Protein AF-A0A920N298-F1 (afdb_monomer)

Structure (mmCIF, N/CA/C/O backbone):
data_AF-A0A920N298-F1
#
_entry.id   AF-A0A920N298-F1
#
loop_
_atom_site.group_PDB
_atom_site.id
_atom_site.type_symbol
_atom_site.label_atom_id
_atom_site.label_alt_id
_atom_site.label_comp_id
_atom_site.label_asym_id
_atom_site.label_entity_id
_atom_site.label_seq_id
_atom_site.pdbx_PDB_ins_code
_atom_site.Cartn_x
_atom_site.Cartn_y
_atom_site.Cartn_z
_atom_site.occupancy
_atom_site.B_iso_or_equiv
_atom_site.auth_seq_id
_atom_site.auth_comp_id
_atom_site.auth_asym_id
_atom_site.auth_atom_id
_atom_site.pdbx_PDB_model_num
ATOM 1 N N . MET A 1 1 ? -64.617 10.483 54.689 1.00 58.28 1 MET A N 1
ATOM 2 C CA . MET A 1 1 ? -63.907 11.756 54.392 1.00 58.28 1 MET A CA 1
ATOM 3 C C . MET A 1 1 ? -62.873 12.163 55.454 1.00 58.28 1 MET A C 1
ATOM 5 O O . MET A 1 1 ? -62.039 13.009 55.162 1.00 58.28 1 MET A O 1
ATOM 9 N N . THR A 1 2 ? -62.874 11.574 56.653 1.00 62.19 2 THR A N 1
ATOM 10 C CA . THR A 1 2 ? -62.005 11.938 57.793 1.00 62.19 2 THR A CA 1
ATOM 11 C C . THR A 1 2 ? -60.554 11.448 57.671 1.00 62.19 2 THR A C 1
ATOM 13 O O . THR A 1 2 ? -59.637 12.244 57.840 1.00 62.19 2 THR A O 1
ATOM 16 N N . VAL A 1 3 ? -60.329 10.205 57.228 1.00 64.25 3 VAL A N 1
ATOM 17 C CA . VAL A 1 3 ? -58.978 9.606 57.075 1.00 64.25 3 VAL A CA 1
ATOM 18 C C . VAL A 1 3 ? -58.080 10.375 56.090 1.00 64.25 3 VAL A C 1
ATOM 20 O O . VAL A 1 3 ? -56.872 10.498 56.282 1.00 64.25 3 VAL A O 1
ATOM 23 N N . TRP A 1 4 ? -58.667 10.939 55.032 1.00 57.41 4 TRP A N 1
ATOM 24 C CA . TRP A 1 4 ? -57.935 11.730 54.036 1.00 57.41 4 TRP A CA 1
ATOM 25 C C . TRP A 1 4 ? -57.507 13.101 54.567 1.00 57.41 4 TRP A C 1
ATOM 27 O O . TRP A 1 4 ? -56.438 13.588 54.206 1.00 57.41 4 TRP A O 1
ATOM 37 N N . ARG A 1 5 ? -58.309 13.710 55.451 1.00 62.75 5 ARG A N 1
ATOM 38 C CA . ARG A 1 5 ? -57.966 14.988 56.087 1.00 62.75 5 ARG A CA 1
ATOM 39 C C . ARG A 1 5 ? -56.838 14.816 57.100 1.00 62.75 5 ARG A C 1
ATOM 41 O O . ARG A 1 5 ? -55.898 15.598 57.063 1.00 62.75 5 ARG A O 1
ATOM 48 N N . GLU A 1 6 ? -56.873 13.769 57.920 1.00 63.06 6 GLU A N 1
ATOM 49 C CA . GLU A 1 6 ? -55.792 13.468 58.873 1.00 63.06 6 GLU A CA 1
ATOM 50 C C . GLU A 1 6 ? -54.466 13.156 58.169 1.00 63.06 6 GLU A C 1
ATOM 52 O O . GLU A 1 6 ? -53.423 13.685 58.548 1.00 63.06 6 GLU A O 1
ATOM 57 N N . ARG A 1 7 ? -54.493 12.383 57.074 1.00 63.72 7 ARG A N 1
ATOM 58 C CA . ARG A 1 7 ? -53.292 12.131 56.259 1.00 63.72 7 ARG A CA 1
ATOM 59 C C . ARG A 1 7 ? -52.727 13.403 55.624 1.00 63.72 7 ARG A C 1
ATOM 61 O O . ARG A 1 7 ? -51.510 13.569 55.584 1.00 63.72 7 ARG A O 1
ATOM 68 N N . ALA A 1 8 ? -53.586 14.308 55.157 1.00 63.28 8 ALA A N 1
ATOM 69 C CA . ALA A 1 8 ? -53.159 15.580 54.574 1.00 63.28 8 ALA A CA 1
ATOM 70 C C . ALA A 1 8 ? -52.568 16.545 55.620 1.00 63.28 8 ALA A C 1
ATOM 72 O O . ALA A 1 8 ? -51.608 17.258 55.321 1.00 63.28 8 ALA A O 1
ATOM 73 N N . VAL A 1 9 ? -53.111 16.555 56.842 1.00 67.00 9 VAL A N 1
ATOM 74 C CA . VAL A 1 9 ? -52.581 17.345 57.967 1.00 67.00 9 VAL A CA 1
ATOM 75 C C . VAL A 1 9 ? -51.225 16.793 58.413 1.00 67.00 9 VAL A C 1
ATOM 77 O O . VAL A 1 9 ? -50.256 17.549 58.4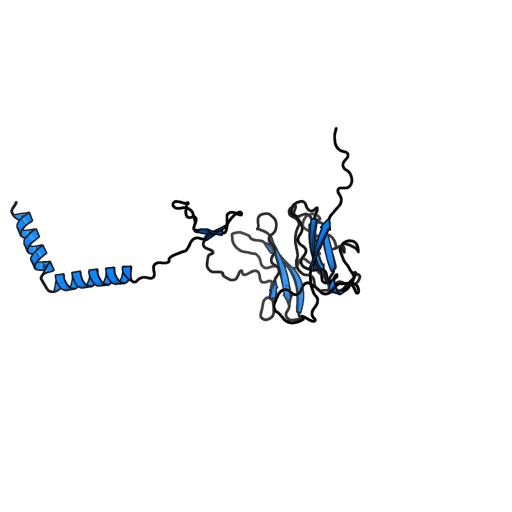41 1.00 67.00 9 VAL A O 1
ATOM 80 N N . ASN A 1 10 ? -51.109 15.475 58.604 1.00 70.06 10 ASN A N 1
ATOM 81 C CA . ASN A 1 10 ? -49.849 14.820 58.975 1.00 70.06 10 ASN A CA 1
ATOM 82 C C . ASN A 1 10 ? -48.745 15.016 57.925 1.00 70.06 10 ASN A C 1
ATOM 84 O O . ASN A 1 10 ? -47.587 15.237 58.275 1.00 70.06 10 ASN A O 1
ATOM 88 N N . ALA A 1 11 ? -49.085 14.992 56.633 1.00 67.12 11 ALA A N 1
ATOM 89 C CA . ALA A 1 11 ? -48.127 15.291 55.570 1.00 67.12 11 ALA A CA 1
ATOM 90 C C . ALA A 1 11 ? -47.650 16.753 55.628 1.00 67.12 11 ALA A C 1
ATOM 92 O O . ALA A 1 11 ? -46.452 17.017 55.542 1.00 67.12 11 ALA A O 1
ATOM 93 N N . ARG A 1 12 ? -48.567 17.713 55.819 1.00 69.56 12 ARG A N 1
ATOM 94 C CA . ARG A 1 12 ? -48.219 19.140 55.951 1.00 69.56 12 ARG A CA 1
ATOM 95 C C . ARG A 1 12 ? -47.328 19.421 57.157 1.00 69.56 12 ARG A C 1
ATOM 97 O O . ARG A 1 12 ? -46.401 20.220 57.039 1.00 69.56 12 ARG A O 1
ATOM 104 N N . GLU A 1 13 ? -47.605 18.796 58.295 1.00 73.88 13 GLU A N 1
ATOM 105 C CA . GLU A 1 13 ? -46.787 18.941 59.502 1.00 73.88 13 GLU A CA 1
ATOM 106 C C . GLU A 1 13 ? -45.409 18.307 59.328 1.00 73.88 13 GLU A C 1
ATOM 108 O O . GLU A 1 13 ? -44.406 18.900 59.721 1.00 73.88 13 GLU A O 1
ATOM 113 N N . TRP A 1 14 ? -45.331 17.166 58.641 1.00 76.31 14 TRP A N 1
ATOM 114 C CA . TRP A 1 14 ? -44.061 16.525 58.322 1.00 76.31 14 TRP A CA 1
ATOM 115 C C . TRP A 1 14 ? -43.165 17.408 57.441 1.00 76.31 14 TRP A C 1
ATOM 117 O O . TRP A 1 14 ? -41.996 17.590 57.776 1.00 76.31 14 TRP A O 1
ATOM 127 N N . PHE A 1 15 ? -43.711 18.025 56.381 1.00 72.81 15 PHE A N 1
ATOM 128 C CA . PHE A 1 15 ? -42.968 18.946 55.502 1.00 72.81 15 PHE A CA 1
ATOM 129 C C . PHE A 1 15 ? -42.511 20.235 56.200 1.00 72.81 15 PHE A C 1
ATOM 131 O O . PHE A 1 15 ? -41.501 20.813 55.808 1.00 72.81 15 PHE A O 1
ATOM 138 N N . ARG A 1 16 ? -43.235 20.689 57.230 1.00 77.06 16 ARG A N 1
ATOM 139 C CA . ARG A 1 16 ? -42.853 21.856 58.047 1.00 77.06 16 ARG A CA 1
ATOM 140 C C . ARG A 1 16 ? -41.901 21.505 59.189 1.00 77.06 16 ARG A C 1
ATOM 142 O O . ARG A 1 16 ? -41.263 22.396 59.741 1.00 77.06 16 ARG A O 1
ATOM 149 N N . GLY A 1 17 ? -41.816 20.228 59.551 1.00 79.75 17 GLY A N 1
ATOM 150 C CA . GLY A 1 17 ? -40.885 19.732 60.551 1.00 79.75 17 GLY A CA 1
ATOM 151 C C . GLY A 1 17 ? -39.443 19.667 60.030 1.00 79.75 17 GLY A C 1
ATOM 152 O O . GLY A 1 17 ? -39.215 19.640 58.818 1.00 79.75 17 GLY A O 1
ATOM 153 N N . PRO A 1 18 ? -38.446 19.556 60.928 1.00 81.50 18 PRO A N 1
ATOM 154 C CA . PRO A 1 18 ? -37.031 19.531 60.555 1.00 81.50 18 PRO A CA 1
ATOM 155 C C . PRO A 1 18 ? -36.709 18.455 59.512 1.00 81.50 18 PRO A C 1
ATOM 157 O O . PRO A 1 18 ? -35.989 18.709 58.555 1.00 81.50 18 PRO A O 1
ATOM 160 N N . ARG A 1 19 ? -37.295 17.258 59.656 1.00 79.62 19 ARG A N 1
ATOM 161 C CA . ARG A 1 19 ? -37.090 16.127 58.734 1.00 79.62 19 ARG A CA 1
ATOM 162 C C . ARG A 1 19 ? -37.618 16.409 57.324 1.00 79.62 19 ARG A C 1
ATOM 164 O O . ARG A 1 19 ? -36.957 16.044 56.357 1.00 79.62 19 ARG A O 1
ATOM 171 N N . GLY A 1 20 ? -38.770 17.071 57.210 1.00 81.81 20 GLY A N 1
ATOM 172 C CA . GLY A 1 20 ? -39.341 17.457 55.922 1.00 81.81 20 GLY A CA 1
ATOM 173 C C . GLY A 1 20 ? -38.527 18.540 55.227 1.00 81.81 20 GLY A C 1
ATOM 174 O O . GLY A 1 20 ? -38.256 18.413 54.037 1.00 81.81 20 GLY A O 1
ATOM 175 N N . LEU A 1 21 ? -38.050 19.535 55.982 1.00 83.81 21 LEU A N 1
ATOM 176 C CA . LEU A 1 21 ? -37.169 20.587 55.465 1.00 83.81 21 LEU A CA 1
ATOM 177 C C . LEU A 1 21 ? -35.841 20.017 54.941 1.00 83.81 21 LEU A C 1
ATOM 179 O O . LEU A 1 21 ? -35.418 20.363 53.836 1.00 83.81 21 LEU A O 1
ATOM 183 N N . TRP A 1 22 ? -35.226 19.082 55.676 1.00 84.56 22 TRP A N 1
ATOM 184 C CA . TRP A 1 22 ? -34.034 18.357 55.220 1.00 84.56 22 TRP A CA 1
ATOM 185 C C . TRP A 1 22 ? -34.297 17.556 53.941 1.00 84.56 22 TRP A C 1
ATOM 187 O O . TRP A 1 22 ? -33.515 17.643 52.996 1.00 84.56 22 TRP A O 1
ATOM 197 N N . ALA A 1 23 ? -35.415 16.827 53.870 1.00 86.00 23 ALA A N 1
ATOM 198 C CA . ALA A 1 23 ? -35.781 16.067 52.678 1.00 86.00 23 ALA A CA 1
ATOM 199 C C . ALA A 1 23 ? -35.997 16.978 51.456 1.00 86.00 23 ALA A C 1
ATOM 201 O O . ALA A 1 23 ? -35.491 16.682 50.375 1.00 86.00 23 ALA A O 1
ATOM 202 N N . THR A 1 24 ? -36.676 18.120 51.623 1.00 87.50 24 THR A N 1
ATOM 203 C CA . THR A 1 24 ? -36.838 19.100 50.538 1.00 87.50 24 THR A CA 1
ATOM 204 C C . THR A 1 24 ? -35.510 19.719 50.112 1.00 87.50 24 THR A C 1
ATOM 206 O O . THR A 1 24 ? -35.278 19.874 48.917 1.00 87.50 24 THR A O 1
ATOM 209 N N . GLY A 1 25 ? -34.609 20.007 51.058 1.00 90.81 25 GLY A N 1
ATOM 210 C CA . GLY A 1 25 ? -33.272 20.518 50.756 1.00 90.81 25 GLY A CA 1
ATOM 211 C C . GLY A 1 25 ? -32.450 19.533 49.923 1.00 90.81 25 GLY A C 1
ATOM 212 O O . GLY A 1 25 ? -31.864 19.926 48.918 1.00 90.81 25 GLY A O 1
ATOM 213 N N . ILE A 1 26 ? -32.480 18.244 50.277 1.00 93.19 26 ILE A N 1
ATOM 214 C CA . ILE A 1 26 ? -31.806 17.180 49.516 1.00 93.19 26 ILE A CA 1
ATOM 215 C C . ILE A 1 26 ? -32.362 17.093 48.091 1.00 93.19 26 ILE A C 1
ATOM 217 O O . ILE A 1 26 ? -31.588 17.055 47.140 1.00 93.19 26 ILE A O 1
ATOM 221 N N . VAL A 1 27 ? -33.689 17.108 47.924 1.00 93.88 27 VAL A N 1
ATOM 222 C CA . VAL A 1 27 ? -34.314 17.054 46.591 1.00 93.88 27 VAL A CA 1
ATOM 223 C C . VAL A 1 27 ? -33.913 18.260 45.741 1.00 93.88 27 VAL A C 1
ATOM 225 O O . VAL A 1 27 ? -33.566 18.088 44.576 1.00 93.88 27 VAL A O 1
ATOM 228 N N . VAL A 1 28 ? -33.898 19.469 46.311 1.00 94.81 28 VAL A N 1
ATOM 229 C CA . VAL A 1 28 ? -33.477 20.679 45.588 1.00 94.81 28 VAL A CA 1
ATOM 230 C C . VAL A 1 28 ? -32.010 20.592 45.174 1.00 94.81 28 VAL A C 1
ATOM 232 O O . VAL A 1 28 ? -31.703 20.877 44.022 1.00 94.81 28 VAL A O 1
ATOM 235 N N . VAL A 1 29 ? -31.115 20.151 46.064 1.00 94.50 29 VAL A N 1
ATOM 236 C CA . VAL A 1 29 ? -29.686 19.979 45.747 1.00 94.50 29 VAL A CA 1
ATOM 237 C C . VAL A 1 29 ? -29.484 18.930 44.656 1.00 94.50 29 VAL A C 1
ATOM 239 O O . VAL A 1 29 ? -28.719 19.174 43.729 1.00 94.50 29 VAL A O 1
ATOM 242 N N . LEU A 1 30 ? -30.199 17.802 44.709 1.00 94.00 30 LEU A N 1
ATOM 243 C CA . LEU A 1 30 ? -30.133 16.770 43.670 1.00 94.00 30 LEU A CA 1
ATOM 244 C C . LEU A 1 30 ? -30.616 17.292 42.313 1.00 94.00 30 LEU A C 1
ATOM 246 O O . LEU A 1 30 ? -29.968 17.033 41.304 1.00 94.00 30 LEU A O 1
ATOM 250 N N . LEU A 1 31 ? -31.705 18.065 42.281 1.00 92.62 31 LEU A N 1
ATOM 251 C CA . LEU A 1 31 ? -32.196 18.695 41.051 1.00 92.62 31 LEU A CA 1
ATOM 252 C C . LEU A 1 31 ? -31.211 19.740 40.510 1.00 92.62 31 LEU A C 1
ATOM 254 O O . LEU A 1 31 ? -30.985 19.794 39.303 1.00 92.62 31 LEU A O 1
ATOM 258 N N . LEU A 1 32 ? -30.587 20.530 41.387 1.00 92.31 32 LEU A N 1
ATOM 259 C CA . LEU A 1 32 ? -29.558 21.503 41.012 1.00 92.31 32 LEU A CA 1
ATOM 260 C C . LEU A 1 32 ? -28.299 20.818 40.478 1.00 92.31 32 LEU A C 1
ATOM 262 O O . LEU A 1 32 ? -27.744 21.270 39.483 1.00 92.31 32 LEU A O 1
ATOM 266 N N . MET A 1 33 ? -27.877 19.707 41.087 1.00 89.88 33 MET A N 1
ATOM 267 C CA . MET A 1 33 ? -26.778 18.883 40.582 1.00 89.88 33 MET A CA 1
ATOM 268 C C . MET A 1 33 ? -27.112 18.293 39.214 1.00 89.88 33 MET A C 1
ATOM 270 O O . MET A 1 33 ? -26.272 18.351 38.325 1.00 89.88 33 MET A O 1
ATOM 274 N N . LEU A 1 34 ? -28.334 17.788 39.012 1.00 84.88 34 LEU A N 1
ATOM 275 C CA . LEU A 1 34 ? -28.779 17.268 37.715 1.00 84.88 34 LEU A CA 1
ATOM 276 C C . LEU A 1 34 ? -28.806 18.360 36.631 1.00 84.88 34 LEU A C 1
ATOM 278 O O . LEU A 1 34 ? -28.492 18.092 35.475 1.00 84.88 34 LEU A O 1
ATOM 282 N N . TRP A 1 35 ? -29.170 19.589 37.006 1.00 83.06 35 TRP A N 1
ATOM 283 C CA . TRP A 1 35 ? -29.190 20.746 36.109 1.00 83.06 35 TRP A CA 1
ATOM 284 C C . TRP A 1 35 ? -27.781 21.268 35.787 1.00 83.06 35 TRP A C 1
ATOM 286 O O . TRP A 1 35 ? -27.508 21.642 34.650 1.00 83.06 35 TRP A O 1
ATOM 296 N N . LEU A 1 36 ? -26.873 21.247 36.769 1.00 85.00 36 LEU A N 1
ATOM 297 C CA . LEU A 1 36 ? -25.464 21.627 36.617 1.00 85.00 36 LEU A CA 1
ATOM 298 C C . LEU A 1 36 ? -24.601 20.529 35.980 1.00 85.00 36 LEU A C 1
ATOM 300 O O . LEU A 1 36 ? -23.468 20.808 35.584 1.00 85.00 36 LEU A O 1
ATOM 304 N N . MET A 1 37 ? -25.097 19.289 35.880 1.00 79.94 37 MET A N 1
ATOM 305 C CA . MET A 1 37 ? -24.401 18.233 35.152 1.00 79.94 37 MET A CA 1
ATOM 306 C C . MET A 1 37 ? -24.187 18.688 33.703 1.00 79.94 37 MET A C 1
ATOM 308 O O . MET A 1 37 ? -25.144 19.139 33.066 1.00 79.94 37 MET A O 1
ATOM 312 N N . PRO A 1 38 ? -22.957 18.570 33.167 1.00 68.62 38 PRO A N 1
ATOM 313 C CA . PRO A 1 38 ? -22.651 18.992 31.811 1.00 68.62 38 PRO A CA 1
ATOM 314 C C . PRO A 1 38 ? -23.564 18.256 30.833 1.00 68.62 38 PRO A C 1
ATOM 316 O O . PRO A 1 38 ? -23.419 17.057 30.590 1.00 68.62 38 PRO A O 1
ATOM 319 N N . GLN A 1 39 ? -24.521 18.991 30.274 1.00 62.53 39 GLN A N 1
ATOM 320 C CA . GLN A 1 39 ? -25.365 18.496 29.203 1.00 62.53 39 GLN A CA 1
ATOM 321 C C . GLN A 1 39 ? -24.451 18.343 27.990 1.00 62.53 39 GLN A C 1
ATOM 323 O O . GLN A 1 39 ? -23.952 19.335 27.457 1.00 62.53 39 GLN A O 1
ATOM 328 N N . ARG A 1 40 ? -24.158 17.104 27.579 1.00 54.38 40 ARG A N 1
ATOM 329 C CA . ARG A 1 40 ? -23.385 16.860 26.357 1.00 54.38 40 ARG A CA 1
ATOM 330 C C . ARG A 1 40 ? -24.204 17.358 25.168 1.00 54.38 40 ARG A C 1
ATOM 332 O O . ARG A 1 40 ? -25.029 16.629 24.630 1.00 54.38 40 ARG A O 1
ATOM 339 N N . VAL A 1 41 ? -23.976 18.599 24.749 1.00 55.44 41 VAL A N 1
ATOM 340 C CA . VAL A 1 41 ? -24.491 19.102 23.477 1.00 55.44 41 VAL A CA 1
ATOM 341 C C . VAL A 1 41 ? -23.604 18.528 22.381 1.00 55.44 41 VAL A C 1
ATOM 343 O O . VAL A 1 41 ? -22.579 19.094 22.012 1.00 55.44 41 VAL A O 1
ATOM 346 N N . SER A 1 42 ? -23.976 17.360 21.871 1.00 55.81 42 SER A N 1
ATOM 347 C CA . SER A 1 42 ? -23.427 16.849 20.622 1.00 55.81 42 SER A CA 1
ATOM 348 C C . SER A 1 42 ? -24.013 17.673 19.476 1.00 55.81 42 SER A C 1
ATOM 350 O O . SER A 1 42 ? -25.160 17.463 19.078 1.00 55.81 42 SER A O 1
ATOM 352 N N . ARG A 1 43 ? -23.251 18.639 18.952 1.00 53.41 43 ARG A N 1
ATOM 353 C CA . ARG A 1 43 ? -23.599 19.289 17.684 1.00 53.41 43 ARG A CA 1
ATOM 354 C C . ARG A 1 43 ? -23.415 18.249 16.578 1.00 53.41 43 ARG A C 1
ATOM 356 O O . ARG A 1 43 ? -22.287 17.889 16.260 1.00 53.41 43 ARG A O 1
ATOM 363 N N . LEU A 1 44 ? -24.518 17.733 16.043 1.00 53.25 44 LEU A N 1
ATOM 364 C CA . LEU A 1 44 ? -24.493 16.816 14.907 1.00 53.25 44 LEU A CA 1
ATOM 365 C C . LEU A 1 44 ? -24.192 17.607 13.633 1.00 53.25 44 LEU A C 1
ATOM 367 O O . LEU A 1 44 ? -24.952 18.501 13.261 1.00 53.25 44 LEU A O 1
ATOM 371 N N . VAL A 1 45 ? -23.076 17.269 12.992 1.00 55.94 45 VAL A N 1
ATOM 372 C CA . VAL A 1 45 ? -22.736 17.703 11.636 1.00 55.94 45 VAL A CA 1
ATOM 373 C C . VAL A 1 45 ? -22.939 16.492 10.740 1.00 55.94 45 VAL A C 1
ATOM 375 O O . VAL A 1 45 ? -22.313 15.455 10.961 1.00 55.94 45 VAL A O 1
ATOM 378 N N . THR A 1 46 ? -23.852 16.590 9.780 1.00 56.47 46 THR A N 1
ATOM 379 C CA . THR A 1 46 ? -24.045 15.547 8.768 1.00 56.47 46 THR A CA 1
ATOM 380 C C . THR A 1 46 ? -23.131 15.829 7.583 1.00 56.47 46 THR A C 1
ATOM 382 O O . THR A 1 46 ? -22.989 16.980 7.179 1.00 56.47 46 THR A O 1
ATOM 385 N N . ILE A 1 47 ? -22.505 14.776 7.055 1.00 55.72 47 ILE A N 1
ATOM 386 C CA . ILE A 1 47 ? -21.775 14.795 5.786 1.00 55.72 47 ILE A CA 1
ATOM 387 C C . ILE A 1 47 ? -22.511 13.803 4.889 1.00 55.72 47 ILE A C 1
ATOM 389 O O . ILE A 1 47 ? -22.351 12.594 5.046 1.00 55.72 47 ILE A O 1
ATOM 393 N N . ASP A 1 48 ? -23.368 14.297 4.005 1.00 49.50 48 ASP A N 1
ATOM 394 C CA . ASP A 1 48 ? -24.160 13.485 3.071 1.00 49.50 48 ASP A CA 1
ATOM 395 C C . ASP A 1 48 ? -23.653 13.597 1.624 1.00 49.50 48 ASP A C 1
ATOM 397 O O . ASP A 1 48 ? -24.393 13.427 0.659 1.00 49.50 48 ASP A O 1
ATOM 401 N N . GLY A 1 49 ? -22.349 13.842 1.463 1.00 51.50 49 GLY A N 1
ATOM 402 C CA . GLY A 1 49 ? -21.676 13.863 0.161 1.00 51.50 49 GLY A CA 1
ATOM 403 C C . GLY A 1 49 ? -22.004 15.078 -0.715 1.00 51.50 49 GLY A C 1
ATOM 404 O O . GLY A 1 49 ? -21.453 15.180 -1.809 1.00 51.50 49 GLY A O 1
ATOM 405 N N . GLN A 1 50 ? -22.865 15.992 -0.254 1.00 45.69 50 GLN A N 1
ATOM 406 C CA . GLN A 1 50 ? -23.234 17.223 -0.963 1.00 45.69 50 GLN A CA 1
ATOM 407 C C . GLN A 1 50 ? -23.050 18.480 -0.093 1.00 45.69 50 GLN A C 1
ATOM 409 O O . GLN A 1 50 ? -22.690 19.514 -0.646 1.00 45.69 50 GLN A O 1
ATOM 414 N N . ASP A 1 51 ? -23.216 18.400 1.237 1.00 47.69 51 ASP A N 1
ATOM 415 C CA . ASP A 1 51 ? -23.081 19.559 2.134 1.00 47.69 51 ASP A CA 1
ATOM 416 C C . ASP A 1 51 ? -22.463 19.221 3.508 1.00 47.69 51 ASP A C 1
ATOM 418 O O . ASP A 1 51 ? -22.411 18.066 3.938 1.00 47.69 51 ASP A O 1
ATOM 422 N N . ILE A 1 52 ? -21.997 20.258 4.219 1.00 55.12 52 ILE A N 1
ATOM 423 C CA . ILE A 1 52 ? -21.569 20.183 5.629 1.00 55.12 52 ILE A CA 1
ATOM 424 C C . ILE A 1 52 ? -22.438 21.150 6.441 1.00 55.12 52 ILE A C 1
ATOM 426 O O . ILE A 1 52 ? -22.242 22.365 6.392 1.00 55.12 52 ILE A O 1
ATOM 430 N N . GLY A 1 53 ? -23.390 20.627 7.221 1.00 61.44 53 GLY A N 1
ATOM 431 C CA . GLY A 1 53 ? -24.365 21.456 7.939 1.00 61.44 53 GLY A CA 1
ATOM 432 C C . GLY A 1 53 ? -25.042 20.778 9.138 1.00 61.44 53 GLY A C 1
ATOM 433 O O . GLY A 1 53 ? -24.799 19.601 9.418 1.00 61.44 53 GLY A O 1
ATOM 434 N N . PRO A 1 54 ? -25.860 21.528 9.904 1.00 59.25 54 PRO A N 1
ATOM 435 C CA . PRO A 1 54 ? -26.653 20.965 10.992 1.00 59.25 54 PRO A CA 1
ATOM 436 C C . PRO A 1 54 ? -27.726 20.014 10.446 1.00 59.25 54 PRO A C 1
ATOM 438 O O . PRO A 1 54 ? -28.406 20.334 9.474 1.00 59.25 54 PRO A O 1
ATOM 441 N N . ALA A 1 55 ? -27.901 18.865 11.103 1.00 59.41 55 ALA A N 1
ATOM 442 C CA . ALA A 1 55 ? -28.887 17.864 10.698 1.00 59.41 55 ALA A CA 1
ATOM 443 C C . ALA A 1 55 ? -30.324 18.444 10.664 1.00 59.41 55 ALA A C 1
ATOM 445 O O . ALA A 1 55 ? -30.703 19.166 11.596 1.00 59.41 55 ALA A O 1
ATOM 446 N N . PRO A 1 56 ? -31.158 18.098 9.661 1.00 68.75 56 PRO A N 1
ATOM 447 C CA . PRO A 1 56 ? -32.576 18.452 9.648 1.00 68.75 56 PRO A CA 1
ATOM 448 C C . PRO A 1 56 ? -33.293 17.980 10.920 1.00 68.75 56 PRO A C 1
ATOM 450 O O . PRO A 1 56 ? -33.035 16.880 11.425 1.00 68.75 56 PRO A O 1
ATOM 453 N N . ALA A 1 57 ? -34.220 18.793 11.431 1.00 64.06 57 ALA A N 1
ATOM 454 C CA . ALA A 1 57 ? -35.004 18.454 12.615 1.00 64.06 57 ALA A CA 1
ATOM 455 C C . ALA A 1 57 ? -35.773 17.135 12.407 1.00 64.06 57 ALA A C 1
ATOM 457 O O . ALA A 1 57 ? -36.491 16.981 11.423 1.00 64.06 57 ALA A O 1
ATOM 458 N N . GLY A 1 58 ? -35.625 16.187 13.338 1.00 64.00 58 GLY A N 1
ATOM 459 C CA . GLY A 1 58 ? -36.282 14.875 13.266 1.00 64.00 58 GLY A CA 1
ATOM 460 C C . GLY A 1 58 ? -35.514 13.797 12.494 1.00 64.00 58 GLY A C 1
ATOM 461 O O . GLY A 1 58 ? -36.028 12.690 12.349 1.00 64.00 58 GLY A O 1
ATOM 462 N N . SER A 1 59 ? -34.289 14.079 12.035 1.00 59.84 59 SER A N 1
ATOM 463 C CA . SER A 1 59 ? -33.416 13.048 11.459 1.00 59.84 59 SER A CA 1
ATOM 464 C C . SER A 1 59 ? -33.186 11.918 12.474 1.00 59.84 59 SER A C 1
ATOM 466 O O . SER A 1 59 ? -32.845 12.220 13.623 1.00 59.84 59 SER A O 1
ATOM 468 N N . PRO A 1 60 ? -33.345 10.632 12.097 1.00 56.16 60 PRO A N 1
ATOM 469 C CA . PRO A 1 60 ? -33.038 9.524 12.990 1.00 56.16 60 PRO A CA 1
ATOM 470 C C . PRO A 1 60 ? -31.567 9.608 13.399 1.00 56.16 60 PRO A C 1
ATOM 472 O O . PRO A 1 60 ? -30.656 9.441 12.589 1.00 56.16 60 PRO A O 1
ATOM 475 N N . THR A 1 61 ? -31.328 9.896 14.674 1.00 51.22 61 THR A N 1
ATOM 476 C CA . THR A 1 61 ? -29.995 9.955 15.263 1.00 51.22 61 THR A CA 1
ATOM 477 C C . THR A 1 61 ? -29.452 8.538 15.388 1.00 51.22 61 THR A C 1
ATOM 479 O O . THR A 1 61 ? -29.557 7.898 16.431 1.00 51.22 61 THR A O 1
ATOM 482 N N . ARG A 1 62 ? -28.800 8.032 14.338 1.00 51.50 62 ARG A N 1
ATOM 483 C CA . ARG A 1 62 ? -27.709 7.084 14.568 1.00 51.50 62 ARG A CA 1
ATOM 484 C C . ARG A 1 62 ? -26.620 7.897 15.255 1.00 51.50 62 ARG A C 1
ATOM 486 O O . ARG A 1 62 ? -26.049 8.792 14.637 1.00 51.50 62 ARG A O 1
ATOM 493 N N . GLN A 1 63 ? -26.327 7.614 16.521 1.00 48.91 63 GLN A N 1
ATOM 494 C CA . GLN A 1 63 ? -25.034 8.010 17.067 1.00 48.91 63 GLN A CA 1
ATOM 495 C C . GLN A 1 63 ? -23.972 7.289 16.232 1.00 48.91 63 GLN A C 1
ATOM 497 O O . GLN A 1 63 ? -23.658 6.129 16.472 1.00 48.91 63 GLN A O 1
ATOM 502 N N . VAL A 1 64 ? -23.433 7.959 15.213 1.00 55.50 64 VAL A N 1
ATOM 503 C CA . VAL A 1 64 ? -22.124 7.611 14.656 1.00 55.50 64 VAL A CA 1
ATOM 504 C C . VAL A 1 64 ? -21.105 8.226 15.610 1.00 55.50 64 VAL A C 1
ATOM 506 O O . VAL A 1 64 ? -20.443 9.211 15.307 1.00 55.50 64 VAL A O 1
ATOM 509 N N . GLY A 1 65 ? -21.104 7.737 16.848 1.00 53.03 65 GLY A N 1
ATOM 510 C CA . GLY A 1 65 ? -20.061 8.053 17.803 1.00 53.03 65 GLY A CA 1
ATOM 511 C C . GLY A 1 65 ? -18.924 7.092 17.530 1.00 53.03 65 GLY A C 1
ATOM 512 O O . GLY A 1 65 ? -19.121 5.885 17.631 1.00 53.03 65 GLY A O 1
ATOM 513 N N . TRP A 1 66 ? -17.756 7.612 17.170 1.00 66.56 66 TRP A N 1
ATOM 514 C CA . TRP A 1 66 ? -16.540 6.833 17.339 1.00 66.56 66 TRP A CA 1
ATOM 515 C C . TRP A 1 66 ? -16.431 6.479 18.824 1.00 66.56 66 TRP A C 1
ATOM 517 O O . TRP A 1 66 ? -16.580 7.354 19.685 1.00 66.56 66 TRP A O 1
ATOM 527 N N . GLU A 1 67 ? -16.211 5.207 19.131 1.00 75.25 67 GLU A N 1
ATOM 528 C CA . GLU A 1 67 ? -15.746 4.831 20.462 1.00 75.25 67 GLU A CA 1
ATOM 529 C C . GLU A 1 67 ? -14.369 5.478 20.702 1.00 75.25 67 GLU A C 1
ATOM 531 O O . GLU A 1 67 ? -13.674 5.815 19.734 1.00 75.25 67 GLU A O 1
ATOM 536 N N . PRO A 1 68 ? -13.961 5.718 21.962 1.00 80.75 68 PRO A N 1
ATOM 537 C CA . PRO A 1 68 ? -12.610 6.185 22.242 1.00 80.75 68 PRO A CA 1
ATOM 538 C C . PRO A 1 68 ? -11.583 5.302 21.526 1.00 80.75 68 PRO A C 1
ATOM 540 O O . PRO A 1 68 ? -11.633 4.079 21.640 1.00 80.75 68 PRO A O 1
ATOM 543 N N . ALA A 1 69 ? -10.671 5.925 20.778 1.00 82.31 69 ALA A N 1
ATOM 544 C CA . ALA A 1 69 ? -9.632 5.194 20.070 1.00 82.31 69 ALA A CA 1
ATOM 545 C C . ALA A 1 69 ? -8.772 4.414 21.076 1.00 82.31 69 ALA A C 1
ATOM 547 O O . ALA A 1 69 ? -8.255 4.989 22.036 1.00 82.31 69 ALA A O 1
ATOM 548 N N . GLY A 1 70 ? -8.637 3.111 20.847 1.00 80.50 70 GLY A N 1
ATOM 549 C CA . GLY A 1 70 ? -7.744 2.224 21.583 1.00 80.50 70 GLY A CA 1
ATOM 550 C C . GLY A 1 70 ? -6.698 1.618 20.646 1.00 80.50 70 GLY A C 1
ATOM 551 O O . GLY A 1 70 ? -6.929 1.564 19.434 1.00 80.50 70 GLY A O 1
ATOM 552 N N . PRO A 1 71 ? -5.548 1.173 21.177 1.00 81.75 71 PRO A N 1
ATOM 553 C CA . PRO A 1 71 ? -4.587 0.421 20.385 1.00 81.75 71 PRO A CA 1
ATOM 554 C C . PRO A 1 71 ? -5.215 -0.896 19.918 1.00 81.75 71 PRO A C 1
ATOM 556 O O . PRO A 1 71 ? -6.002 -1.511 20.639 1.00 81.75 71 PRO A O 1
ATOM 559 N N . ILE A 1 72 ? -4.844 -1.336 18.719 1.00 80.06 72 ILE A N 1
ATOM 560 C CA . ILE A 1 72 ? -5.140 -2.686 18.247 1.00 80.06 72 ILE A CA 1
ATOM 561 C C . ILE A 1 72 ? -3.862 -3.498 18.405 1.00 80.06 72 ILE A C 1
ATOM 563 O O . ILE A 1 72 ? -2.820 -3.111 17.877 1.00 80.06 72 ILE A O 1
ATOM 567 N N . ASP A 1 73 ? -3.951 -4.617 19.117 1.00 78.56 73 ASP A N 1
ATOM 568 C CA . ASP A 1 73 ? -2.832 -5.539 19.266 1.00 78.56 73 ASP A CA 1
ATOM 569 C C . ASP A 1 73 ? -2.687 -6.389 17.997 1.00 78.56 73 ASP A C 1
ATOM 571 O O . ASP A 1 73 ? -3.350 -7.409 17.815 1.00 78.56 73 ASP A O 1
ATOM 575 N N . VAL A 1 74 ? -1.875 -5.895 17.065 1.00 78.56 74 VAL A N 1
ATOM 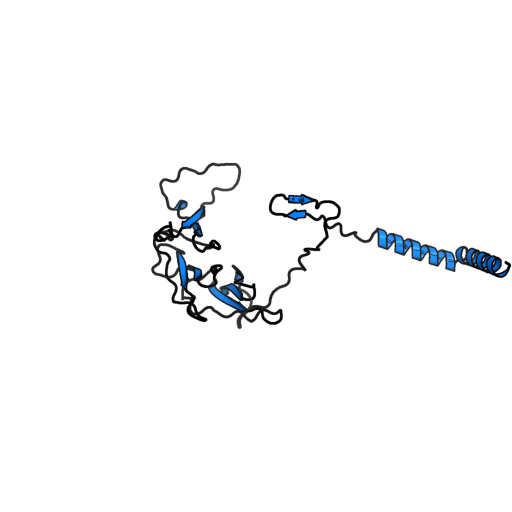576 C CA . VAL A 1 74 ? -1.489 -6.605 15.835 1.00 78.56 74 VAL A CA 1
ATOM 577 C C . VAL A 1 74 ? 0.006 -6.893 15.792 1.00 78.56 74 VAL A C 1
ATOM 579 O O . VAL A 1 74 ? 0.519 -7.296 14.747 1.00 78.56 74 VAL A O 1
ATOM 582 N N . GLU A 1 75 ? 0.736 -6.652 16.880 1.00 72.38 75 GLU A N 1
ATOM 583 C CA . GLU A 1 75 ? 2.191 -6.729 16.849 1.00 72.38 75 GLU A CA 1
ATOM 584 C C . GLU A 1 75 ? 2.665 -8.173 16.623 1.00 72.38 75 GLU A C 1
ATOM 586 O O . GLU A 1 75 ? 2.191 -9.138 17.225 1.00 72.38 75 GLU A O 1
ATOM 591 N N . ALA A 1 76 ? 3.604 -8.333 15.691 1.00 61.75 76 ALA A N 1
ATOM 592 C CA . ALA A 1 76 ? 4.308 -9.590 15.472 1.00 61.75 76 ALA A CA 1
ATOM 593 C C . ALA A 1 76 ? 5.197 -9.926 16.692 1.00 61.75 76 ALA A C 1
ATOM 595 O O . ALA A 1 76 ? 5.567 -9.021 17.446 1.00 61.75 76 ALA A O 1
ATOM 596 N N . PRO A 1 77 ? 5.656 -11.182 16.862 1.00 52.84 77 PRO A N 1
ATOM 597 C CA . PRO A 1 77 ? 6.754 -11.475 17.783 1.00 52.84 77 PRO A CA 1
ATOM 598 C C . PRO A 1 77 ? 7.962 -10.569 17.471 1.00 52.84 77 PRO A C 1
ATOM 600 O O . PRO A 1 77 ? 8.481 -10.596 16.355 1.00 52.84 77 PRO A O 1
ATOM 603 N N . GLY A 1 78 ? 8.383 -9.743 18.438 1.00 52.50 78 GLY A N 1
ATOM 604 C CA . GLY A 1 78 ? 9.395 -8.691 18.242 1.00 52.50 78 GLY A CA 1
ATOM 605 C C . GLY A 1 78 ? 8.841 -7.264 18.098 1.00 52.50 78 GLY A C 1
ATOM 606 O O . GLY A 1 78 ? 9.570 -6.378 17.650 1.00 52.50 78 GLY A O 1
ATOM 607 N N . GLY A 1 79 ? 7.567 -7.036 18.432 1.00 56.06 79 GLY A N 1
ATOM 608 C CA . GLY A 1 79 ? 7.027 -5.715 18.767 1.00 56.06 79 GLY A CA 1
ATOM 609 C C . GLY A 1 79 ? 7.643 -5.163 20.060 1.00 56.06 79 GLY A C 1
ATOM 610 O O . GLY A 1 79 ? 7.970 -5.922 20.976 1.00 56.06 79 GLY A O 1
ATOM 611 N N . GLY A 1 80 ? 7.916 -3.861 20.090 1.00 64.81 80 GLY A N 1
ATOM 612 C CA . GLY A 1 80 ? 8.678 -3.192 21.144 1.00 64.81 80 GLY A CA 1
ATOM 613 C C . GLY A 1 80 ? 9.052 -1.763 20.746 1.00 64.81 80 GLY A C 1
ATOM 614 O O . GLY A 1 80 ? 8.745 -1.322 19.638 1.00 64.81 80 GLY A O 1
ATOM 615 N N . GLU A 1 81 ? 9.708 -1.026 21.647 1.00 69.75 81 GLU A N 1
ATOM 616 C CA . GLU A 1 81 ? 10.139 0.355 21.389 1.00 69.75 81 GLU A CA 1
ATOM 617 C C . GLU A 1 81 ? 10.903 0.489 20.059 1.00 69.75 81 GLU A C 1
ATOM 619 O O . GLU A 1 81 ? 11.771 -0.322 19.736 1.00 69.75 81 GLU A O 1
ATOM 624 N N . GLY A 1 82 ? 10.585 1.534 19.289 1.00 78.56 82 GLY A N 1
ATOM 625 C CA . GLY A 1 82 ? 11.223 1.804 17.996 1.00 78.56 82 GLY A CA 1
ATOM 626 C C . GLY A 1 82 ? 10.648 1.019 16.814 1.00 78.56 82 GLY A C 1
ATOM 627 O O . GLY A 1 82 ? 11.246 1.042 15.741 1.00 78.56 82 GLY A O 1
ATOM 628 N N . VAL A 1 83 ? 9.515 0.333 16.988 1.00 87.00 83 VAL A N 1
ATOM 629 C CA . VAL A 1 83 ? 8.740 -0.246 15.885 1.00 87.00 83 VAL A CA 1
ATOM 630 C C . VAL A 1 83 ? 7.568 0.672 15.542 1.00 87.00 83 VAL A C 1
ATOM 632 O O . VAL A 1 83 ? 6.732 0.943 16.400 1.00 87.00 83 VAL A O 1
ATOM 635 N N . ASP A 1 84 ? 7.466 1.087 14.279 1.00 90.12 84 ASP A N 1
ATOM 636 C CA . ASP A 1 84 ? 6.316 1.855 13.789 1.00 90.12 84 ASP A CA 1
ATOM 637 C C . ASP A 1 84 ? 5.419 0.979 12.910 1.00 90.12 84 ASP A C 1
ATOM 639 O O . ASP A 1 84 ? 5.900 0.256 12.035 1.00 90.12 84 ASP A O 1
ATOM 643 N N . LEU A 1 85 ? 4.102 1.081 13.093 1.00 90.81 85 LEU A N 1
ATOM 644 C CA . LEU A 1 85 ? 3.108 0.493 12.194 1.00 90.81 85 LEU A CA 1
ATOM 645 C C . LEU A 1 85 ? 2.398 1.620 11.443 1.00 90.81 85 LEU A C 1
ATOM 647 O O . LEU A 1 85 ? 1.694 2.434 12.041 1.00 90.81 85 LEU A O 1
ATOM 651 N N . ILE A 1 86 ? 2.598 1.685 10.129 1.00 92.19 86 ILE A N 1
ATOM 652 C CA . ILE A 1 86 ? 2.144 2.792 9.280 1.00 92.19 86 ILE A CA 1
ATOM 653 C C . ILE A 1 86 ? 1.432 2.280 8.026 1.00 92.19 86 ILE A C 1
ATOM 655 O O . ILE A 1 86 ? 1.414 1.085 7.734 1.00 92.19 86 ILE A O 1
ATOM 659 N N . ALA A 1 87 ? 0.810 3.201 7.287 1.00 93.12 87 ALA A N 1
ATOM 660 C CA . ALA A 1 87 ? 0.105 2.927 6.034 1.00 93.12 87 ALA A CA 1
ATOM 661 C C . ALA A 1 87 ? -0.894 1.740 6.090 1.00 93.12 87 ALA A C 1
ATOM 663 O O . ALA A 1 87 ? -0.850 0.865 5.223 1.00 93.12 87 ALA A O 1
ATOM 664 N N . PRO A 1 88 ? -1.820 1.690 7.073 1.00 94.06 88 PRO A N 1
ATOM 665 C CA . PRO A 1 88 ? -2.801 0.613 7.151 1.00 94.06 88 PRO A CA 1
ATOM 666 C C . PRO A 1 88 ? -3.748 0.641 5.944 1.00 94.06 88 PRO A C 1
ATOM 668 O O . PRO A 1 88 ? -4.183 1.711 5.498 1.00 94.06 88 PRO A O 1
ATOM 671 N N . ARG A 1 89 ? -4.089 -0.540 5.424 1.00 93.12 89 ARG A N 1
ATOM 672 C CA . ARG A 1 89 ? -5.015 -0.741 4.304 1.00 93.12 89 ARG A CA 1
ATOM 673 C C . ARG A 1 89 ? -5.875 -1.975 4.537 1.00 93.12 89 ARG A C 1
ATOM 675 O O . ARG A 1 89 ? -5.371 -3.091 4.634 1.00 93.12 89 ARG A O 1
ATOM 682 N N . LEU A 1 90 ? -7.185 -1.769 4.613 1.00 92.06 90 LEU A N 1
ATOM 683 C CA . LEU A 1 90 ? -8.156 -2.857 4.654 1.00 92.06 90 LEU A CA 1
ATOM 684 C C . LEU A 1 90 ? -8.436 -3.372 3.245 1.00 92.06 90 LEU A C 1
ATOM 686 O O . LEU A 1 90 ? -8.440 -2.607 2.282 1.00 92.06 90 LEU A O 1
ATOM 690 N N . VAL A 1 91 ? -8.696 -4.669 3.141 1.00 89.62 91 VAL A N 1
ATOM 691 C CA . VAL A 1 91 ? -8.967 -5.349 1.875 1.00 89.62 91 VAL A CA 1
ATOM 692 C C . VAL A 1 91 ? -10.282 -6.114 1.967 1.00 89.62 91 VAL A C 1
ATOM 694 O O . VAL A 1 91 ? -10.563 -6.762 2.977 1.00 89.62 91 VAL A O 1
ATOM 697 N N . GLY A 1 92 ? -11.066 -6.069 0.887 1.00 79.00 92 GLY A N 1
ATOM 698 C CA . GLY A 1 92 ? -12.293 -6.850 0.736 1.00 79.00 92 GLY A CA 1
ATOM 699 C C . GLY A 1 92 ? -13.376 -6.472 1.746 1.00 79.00 92 GLY A C 1
ATOM 700 O O . GLY A 1 92 ? -13.762 -5.313 1.856 1.00 79.00 92 GLY A O 1
ATOM 701 N N . ASP A 1 93 ? -13.854 -7.468 2.485 1.00 84.25 93 ASP A N 1
ATOM 702 C CA . ASP A 1 93 ? -14.875 -7.366 3.534 1.00 84.25 93 ASP A CA 1
ATOM 703 C C . ASP A 1 93 ? -14.361 -6.754 4.853 1.00 84.25 93 ASP A C 1
ATOM 705 O O . ASP A 1 93 ? -15.068 -6.750 5.860 1.00 84.25 93 ASP A O 1
ATOM 709 N N . GLY A 1 94 ? -13.128 -6.239 4.858 1.00 88.88 94 GLY A N 1
ATOM 710 C CA . GLY A 1 94 ? -12.503 -5.643 6.034 1.00 88.88 94 GLY A CA 1
ATOM 711 C C . GLY A 1 94 ? -11.899 -6.663 6.999 1.00 88.88 94 GLY A C 1
ATOM 712 O O . GLY A 1 94 ? -11.469 -6.270 8.079 1.00 88.88 94 GLY A O 1
ATOM 713 N N . GLN A 1 95 ? -11.819 -7.948 6.632 1.00 92.19 95 GLN A N 1
ATOM 714 C CA . GLN A 1 95 ? -11.193 -8.972 7.478 1.00 92.19 95 GLN A CA 1
ATOM 715 C C . GLN A 1 95 ? -9.682 -9.107 7.281 1.00 92.19 95 GLN A C 1
ATOM 717 O O . GLN A 1 95 ? -9.031 -9.856 8.009 1.00 92.19 95 GLN A O 1
ATOM 722 N N . LEU A 1 96 ? -9.108 -8.432 6.287 1.00 92.94 96 LEU A N 1
ATOM 723 C CA . LEU A 1 96 ? -7.680 -8.479 5.998 1.00 92.94 96 LEU A CA 1
ATOM 724 C C . LEU A 1 96 ? -7.106 -7.065 6.035 1.00 92.94 96 LEU A C 1
ATOM 726 O O . LEU A 1 96 ? -7.553 -6.190 5.295 1.00 92.94 96 LEU A O 1
ATOM 730 N N . LEU A 1 97 ? -6.107 -6.868 6.889 1.00 94.31 97 LEU A N 1
ATOM 731 C CA . LEU A 1 97 ? -5.363 -5.627 7.046 1.00 94.31 97 LEU A CA 1
ATOM 732 C C . LEU A 1 97 ? -3.953 -5.843 6.513 1.00 94.31 97 LEU A C 1
ATOM 734 O O . LEU A 1 97 ? -3.249 -6.730 6.986 1.00 94.31 97 LEU A O 1
ATOM 738 N N . TYR A 1 98 ? -3.539 -5.020 5.561 1.00 95.69 98 TYR A N 1
ATOM 739 C CA . TYR A 1 98 ? -2.135 -4.821 5.235 1.00 95.69 98 TYR A CA 1
ATOM 740 C C . TYR A 1 98 ? -1.629 -3.563 5.928 1.00 95.69 98 TYR A C 1
ATOM 742 O O . TYR A 1 98 ? -2.384 -2.621 6.164 1.00 95.69 98 TYR A O 1
ATOM 750 N N . LEU A 1 99 ? -0.348 -3.556 6.257 1.00 95.56 99 LEU A N 1
ATOM 751 C CA . LEU A 1 99 ? 0.332 -2.421 6.862 1.00 95.56 99 LEU A CA 1
ATOM 752 C C . LEU A 1 99 ? 1.821 -2.474 6.529 1.00 95.56 99 LEU A C 1
ATOM 754 O O . LEU A 1 99 ? 2.344 -3.517 6.133 1.00 95.56 99 LEU A O 1
ATOM 758 N N . THR A 1 100 ? 2.501 -1.359 6.733 1.00 96.50 100 THR A N 1
ATOM 759 C CA . THR A 1 100 ? 3.959 -1.300 6.731 1.00 96.50 100 THR A CA 1
ATOM 760 C C . THR A 1 100 ? 4.449 -1.31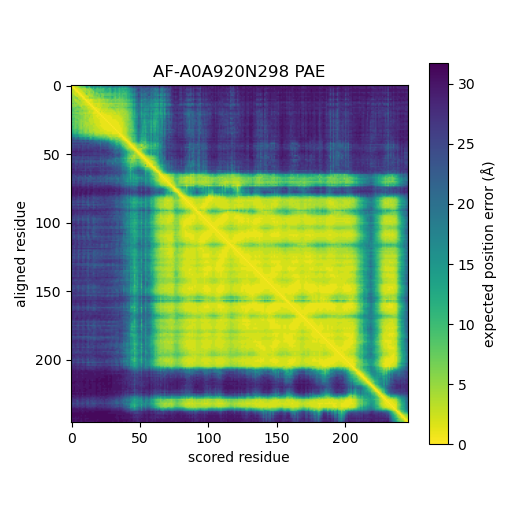4 8.169 1.00 96.50 100 THR A C 1
ATOM 762 O O . THR A 1 100 ? 3.959 -0.552 9.003 1.00 96.50 100 THR A O 1
ATOM 765 N N . ARG A 1 101 ? 5.426 -2.170 8.458 1.00 94.31 101 ARG A N 1
ATOM 766 C CA . ARG A 1 101 ? 6.157 -2.173 9.722 1.00 94.31 101 ARG A CA 1
ATOM 767 C C . ARG A 1 101 ? 7.536 -1.579 9.483 1.00 94.31 101 ARG A C 1
ATOM 769 O O . ARG A 1 101 ? 8.251 -2.061 8.611 1.00 94.31 101 ARG A O 1
ATOM 776 N N . ARG A 1 102 ? 7.908 -0.578 10.275 1.00 93.88 102 ARG A N 1
ATOM 777 C CA . ARG A 1 102 ? 9.268 -0.050 10.356 1.00 93.88 102 ARG A CA 1
ATOM 778 C C . ARG A 1 102 ? 9.955 -0.619 11.588 1.00 93.88 102 ARG A C 1
ATOM 780 O O . ARG A 1 102 ? 9.416 -0.497 12.684 1.00 93.88 102 ARG A O 1
ATOM 787 N N . GLY A 1 103 ? 11.098 -1.269 11.408 1.00 90.94 103 GLY A N 1
ATOM 788 C CA . GLY A 1 103 ? 11.919 -1.777 12.502 1.00 90.94 103 GLY A CA 1
ATOM 789 C C . GLY A 1 103 ? 12.776 -0.688 13.165 1.00 90.94 103 GLY A C 1
ATOM 790 O O . GLY A 1 103 ? 12.906 0.412 12.622 1.00 90.94 103 GLY A O 1
ATOM 791 N N . PRO A 1 104 ? 13.423 -0.996 14.306 1.00 89.25 104 PRO A N 1
ATOM 792 C CA . PRO A 1 104 ? 14.319 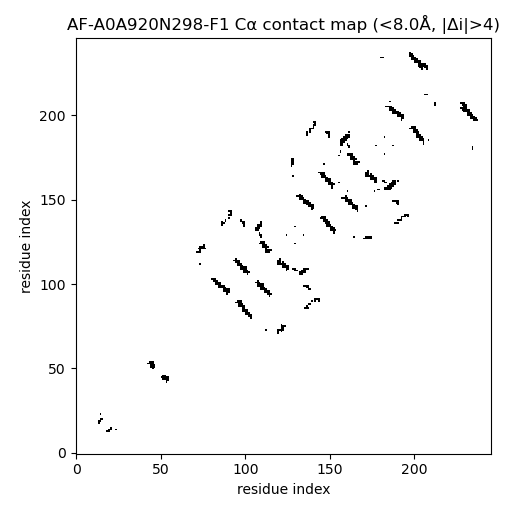-0.063 15.001 1.00 89.25 104 PRO A CA 1
ATOM 793 C C . PRO A 1 104 ? 15.562 0.335 14.193 1.00 89.25 104 PRO A C 1
ATOM 795 O O . PRO A 1 104 ? 16.156 1.383 14.428 1.00 89.25 104 PRO A O 1
ATOM 798 N N . ASP A 1 105 ? 15.961 -0.502 13.237 1.00 90.56 105 ASP A N 1
ATOM 799 C CA . ASP A 1 105 ? 17.009 -0.240 12.246 1.00 90.56 105 ASP A CA 1
ATOM 800 C C . ASP A 1 105 ? 16.547 0.699 11.116 1.00 90.56 105 ASP A C 1
ATOM 802 O O . ASP A 1 105 ? 17.339 1.094 10.263 1.00 90.56 105 ASP A O 1
ATOM 806 N N . GLY A 1 106 ? 15.270 1.086 11.122 1.00 91.94 106 GLY A N 1
ATOM 807 C CA . GLY A 1 106 ? 14.649 1.952 10.132 1.00 91.94 106 GLY A CA 1
ATOM 808 C C . GLY A 1 106 ? 14.126 1.219 8.901 1.00 91.94 106 GLY A C 1
ATOM 809 O O . GLY A 1 106 ? 13.432 1.864 8.115 1.00 91.94 106 GLY A O 1
ATOM 810 N N . LYS A 1 107 ? 14.401 -0.086 8.769 1.00 94.75 107 LYS A N 1
ATOM 811 C CA . LYS A 1 107 ? 13.958 -0.939 7.665 1.00 94.75 107 LYS A CA 1
ATOM 812 C C . LYS A 1 107 ? 12.442 -1.041 7.643 1.00 94.75 107 LYS A C 1
ATOM 814 O O . LYS A 1 107 ? 11.816 -1.238 8.685 1.00 94.75 107 LYS A O 1
ATOM 819 N N . THR A 1 108 ? 11.859 -0.949 6.458 1.00 96.56 108 THR A N 1
ATOM 820 C CA . THR A 1 108 ? 10.418 -1.096 6.259 1.00 96.56 108 THR A CA 1
ATOM 821 C C . THR A 1 108 ? 10.061 -2.327 5.442 1.00 96.56 108 THR A C 1
ATOM 823 O O . THR A 1 108 ? 10.705 -2.637 4.442 1.00 96.56 108 THR A O 1
ATOM 826 N N . ASP A 1 109 ? 9.009 -3.010 5.884 1.00 97.38 109 ASP A N 1
ATOM 827 C CA . ASP A 1 109 ? 8.492 -4.227 5.271 1.00 97.38 109 ASP A CA 1
ATOM 828 C C . ASP A 1 109 ? 6.960 -4.250 5.314 1.00 97.38 109 ASP A C 1
ATOM 830 O O . ASP A 1 109 ? 6.322 -3.690 6.215 1.00 97.38 109 ASP A O 1
ATOM 834 N N . ILE A 1 110 ? 6.351 -4.974 4.375 1.00 97.56 110 ILE A N 1
ATOM 835 C CA . ILE A 1 110 ? 4.904 -5.164 4.304 1.00 97.56 110 ILE A CA 1
ATOM 836 C C . ILE A 1 110 ? 4.484 -6.367 5.150 1.00 97.56 110 ILE A C 1
ATOM 838 O O . ILE A 1 110 ? 5.023 -7.474 5.045 1.00 97.56 110 ILE A O 1
ATOM 842 N N . PHE A 1 111 ? 3.470 -6.146 5.979 1.00 96.19 111 PHE A N 1
ATOM 843 C CA . PHE A 1 111 ? 2.867 -7.132 6.865 1.00 96.19 111 PHE A CA 1
ATOM 844 C C . PHE A 1 111 ? 1.366 -7.243 6.600 1.00 96.19 111 PHE A C 1
ATOM 846 O O . PHE A 1 111 ? 0.735 -6.325 6.071 1.00 96.19 111 PHE A O 1
ATOM 853 N N . ARG A 1 112 ? 0.781 -8.376 6.998 1.00 94.81 112 ARG A N 1
ATOM 854 C CA . ARG A 1 112 ? -0.668 -8.593 6.982 1.00 94.81 112 ARG A CA 1
ATOM 855 C C . ARG A 1 112 ? -1.177 -9.191 8.287 1.00 94.81 112 ARG A C 1
ATOM 857 O O . ARG A 1 112 ? -0.524 -10.049 8.870 1.00 94.81 112 ARG A O 1
ATOM 864 N N . SER A 1 113 ? -2.376 -8.795 8.690 1.00 94.31 113 SER A N 1
ATOM 865 C CA . SER A 1 113 ? -3.121 -9.344 9.824 1.00 94.31 113 SER A CA 1
ATOM 866 C C . SER A 1 113 ? -4.552 -9.679 9.399 1.00 94.31 113 SER A C 1
ATOM 868 O O . SER A 1 113 ? -5.106 -9.048 8.495 1.00 94.31 113 SER A O 1
ATOM 870 N N . ARG A 1 114 ? -5.151 -10.697 10.024 1.00 93.75 114 ARG A N 1
ATOM 871 C CA . ARG A 1 114 ? -6.522 -11.135 9.753 1.00 93.75 114 ARG A CA 1
ATOM 872 C C . ARG A 1 114 ? -7.401 -10.921 10.976 1.00 93.75 114 ARG A C 1
ATOM 874 O O . ARG A 1 114 ? -7.038 -11.332 12.071 1.00 93.75 114 ARG A O 1
ATOM 881 N N . LEU A 1 115 ? -8.579 -10.349 10.767 1.00 93.06 115 LEU A N 1
ATOM 882 C CA . LEU A 1 115 ? -9.622 -10.266 11.778 1.00 93.06 115 LEU A CA 1
ATOM 883 C C . LEU A 1 115 ? -10.331 -11.619 11.889 1.00 93.06 115 LEU A C 1
ATOM 885 O O . LEU A 1 115 ? -10.829 -12.149 10.895 1.00 93.06 115 LEU A O 1
ATOM 889 N N . SER A 1 116 ? -10.398 -12.164 13.098 1.00 90.38 116 SER A N 1
ATOM 890 C CA . SER A 1 116 ? -11.153 -13.373 13.424 1.00 90.38 116 SER A CA 1
ATOM 891 C C . SER A 1 116 ? -11.808 -13.199 14.786 1.00 90.38 116 SER A C 1
ATOM 893 O O . SER A 1 116 ? -11.156 -12.776 15.734 1.00 90.38 116 SER A O 1
ATOM 895 N N . GLU A 1 117 ? -13.105 -13.496 14.884 1.00 89.69 117 GLU A N 1
ATOM 896 C CA . GLU A 1 117 ? -13.862 -13.427 16.149 1.00 89.69 117 GLU A CA 1
ATOM 897 C C . GLU A 1 117 ? -13.729 -12.074 16.886 1.00 89.69 117 GLU A C 1
ATOM 899 O O . GLU A 1 117 ? -13.747 -11.999 18.110 1.00 89.69 117 GLU A O 1
ATOM 904 N N . GLY A 1 118 ? -13.595 -10.978 16.129 1.00 87.38 118 GLY A N 1
ATOM 905 C CA . GLY A 1 118 ? -13.486 -9.620 16.674 1.00 87.38 118 GLY A CA 1
ATOM 906 C C . GLY A 1 118 ? -12.083 -9.216 17.136 1.00 87.38 118 GLY A C 1
ATOM 907 O O . GLY A 1 118 ? -11.926 -8.114 17.651 1.00 87.38 118 GLY A O 1
ATOM 908 N N . SER A 1 119 ? -11.067 -10.058 16.935 1.00 89.12 119 SER A N 1
ATOM 909 C CA . SER A 1 119 ? -9.667 -9.739 17.234 1.00 89.12 119 SER A CA 1
ATOM 910 C C . SER A 1 119 ? -8.780 -9.924 16.010 1.00 89.12 119 SER A C 1
ATOM 912 O O . SER A 1 119 ? -8.975 -10.831 15.200 1.00 89.12 119 SER A O 1
ATOM 914 N N . TRP A 1 120 ? -7.814 -9.030 15.850 1.00 92.19 120 TRP A N 1
ATOM 915 C CA . TRP A 1 120 ? -6.815 -9.143 14.800 1.00 92.19 120 TRP A CA 1
ATOM 916 C C . TRP A 1 120 ? -5.755 -10.165 15.207 1.00 92.19 120 TRP A C 1
ATOM 918 O O . TRP A 1 120 ? -5.352 -10.232 16.364 1.00 92.19 120 TRP A O 1
ATOM 928 N N . SER A 1 121 ? -5.304 -10.981 14.261 1.00 92.31 121 SER A N 1
ATOM 929 C CA . SER A 1 121 ? -4.169 -11.870 14.483 1.00 92.31 121 SER A CA 1
ATOM 930 C C . SER A 1 121 ? -2.870 -11.061 14.601 1.00 92.31 121 SER A C 1
ATOM 932 O O . SER A 1 121 ? -2.781 -9.972 14.022 1.00 92.31 121 SER A O 1
ATOM 934 N N . PRO A 1 122 ? -1.808 -11.615 15.208 1.00 91.06 122 PRO A N 1
ATOM 935 C CA . PRO A 1 122 ? -0.470 -11.061 15.042 1.00 91.06 122 PRO A CA 1
ATOM 936 C C . PRO A 1 122 ? -0.158 -10.861 13.556 1.00 91.06 122 PRO A C 1
ATOM 938 O O . PRO A 1 122 ? -0.486 -11.718 12.722 1.00 91.06 122 PRO A O 1
ATOM 941 N N . ALA A 1 123 ? 0.419 -9.714 13.214 1.00 92.62 123 ALA A N 1
ATOM 942 C CA . ALA A 1 123 ? 0.778 -9.419 11.842 1.00 92.62 123 ALA A CA 1
A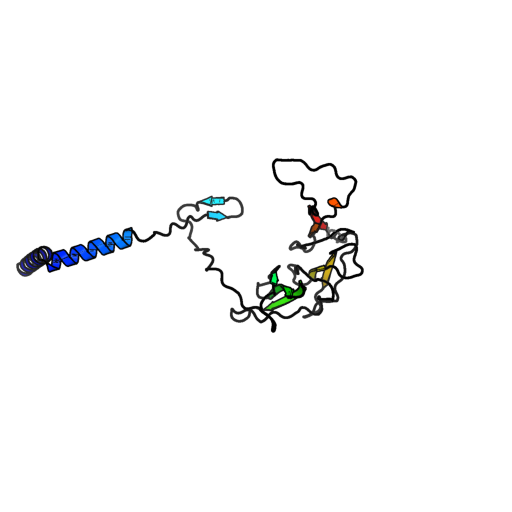TOM 943 C C . ALA A 1 123 ? 1.945 -10.313 11.404 1.00 92.62 123 ALA A C 1
ATOM 945 O O . ALA A 1 123 ? 2.922 -10.499 12.127 1.00 92.62 123 ALA A O 1
ATOM 946 N N . VAL A 1 124 ? 1.856 -10.861 10.197 1.00 93.62 124 VAL A N 1
ATOM 947 C CA . VAL A 1 124 ? 2.895 -11.707 9.599 1.00 93.62 124 VAL A CA 1
ATOM 948 C C . VAL A 1 124 ? 3.479 -11.024 8.363 1.00 93.62 124 VAL A C 1
ATOM 950 O O . VAL A 1 124 ? 2.728 -10.361 7.639 1.00 93.62 124 VAL A O 1
ATOM 953 N N . PRO A 1 125 ? 4.790 -11.163 8.098 1.00 95.44 125 PRO A N 1
ATOM 954 C CA . PRO A 1 125 ? 5.406 -10.565 6.920 1.00 95.44 125 PRO A CA 1
ATOM 955 C C . PRO A 1 125 ? 4.833 -11.182 5.642 1.00 95.44 125 PRO A C 1
ATOM 957 O O . PRO A 1 125 ? 4.525 -12.377 5.586 1.00 95.44 125 PRO A O 1
ATOM 960 N N . VAL A 1 126 ? 4.710 -10.368 4.598 1.00 96.50 126 VAL A N 1
ATOM 961 C CA . VAL A 1 126 ? 4.303 -10.818 3.263 1.00 96.50 126 VAL A CA 1
ATOM 962 C C . VAL A 1 126 ? 5.568 -11.129 2.470 1.00 96.50 126 VAL A C 1
ATOM 964 O O . VAL A 1 126 ? 6.027 -10.329 1.659 1.00 96.50 126 VAL A O 1
ATOM 967 N N . ALA A 1 127 ? 6.170 -12.280 2.773 1.00 95.88 127 ALA A N 1
ATOM 968 C CA . ALA A 1 127 ? 7.512 -12.650 2.320 1.00 95.88 127 ALA A CA 1
ATOM 969 C C . ALA A 1 127 ? 7.670 -12.690 0.791 1.00 95.88 127 ALA A C 1
ATOM 971 O O . ALA A 1 127 ? 8.762 -12.470 0.286 1.00 95.88 127 ALA A O 1
ATOM 972 N N . GLU A 1 128 ? 6.594 -12.957 0.049 1.00 97.00 128 GLU A N 1
ATOM 973 C CA . GLU A 1 128 ? 6.611 -12.961 -1.418 1.00 97.00 128 GLU A CA 1
ATOM 974 C C . GLU A 1 128 ? 6.702 -11.553 -2.009 1.00 97.00 128 GLU A C 1
ATOM 976 O O . GLU A 1 128 ? 7.116 -11.384 -3.156 1.00 97.00 128 GLU A O 1
ATOM 981 N N . ILE A 1 129 ? 6.280 -10.551 -1.235 1.00 98.19 129 ILE A N 1
ATOM 982 C CA . ILE A 1 129 ? 6.415 -9.152 -1.601 1.00 98.19 129 ILE A CA 1
ATOM 983 C C . ILE A 1 129 ? 7.775 -8.660 -1.141 1.00 98.19 129 ILE A C 1
ATOM 985 O O . ILE A 1 129 ? 8.528 -8.229 -2.004 1.00 98.19 129 ILE A O 1
ATOM 989 N N . ASN A 1 130 ? 8.090 -8.752 0.152 1.00 98.00 130 ASN A N 1
ATOM 990 C CA . ASN A 1 130 ? 9.241 -8.093 0.779 1.00 98.00 130 ASN A CA 1
ATOM 991 C C . ASN A 1 130 ? 10.605 -8.455 0.166 1.00 98.00 130 ASN A C 1
ATOM 993 O O . ASN A 1 130 ? 10.798 -9.515 -0.431 1.00 98.00 130 ASN A O 1
ATOM 997 N N . SER A 1 131 ? 11.561 -7.550 0.340 1.00 97.56 131 SER A N 1
ATOM 998 C CA . SER A 1 131 ? 12.923 -7.627 -0.180 1.00 97.56 131 SER A CA 1
ATOM 999 C C . SER A 1 131 ? 13.934 -7.058 0.820 1.00 97.56 131 SER A C 1
ATOM 1001 O O . SER A 1 131 ? 13.565 -6.582 1.890 1.00 97.56 131 SER A O 1
ATOM 1003 N N . ASP A 1 132 ? 15.221 -7.047 0.466 1.00 96.31 132 ASP A N 1
ATOM 1004 C CA . ASP A 1 132 ? 16.248 -6.376 1.276 1.00 96.31 132 ASP A CA 1
ATOM 1005 C C . ASP A 1 132 ? 16.107 -4.840 1.261 1.00 96.31 132 ASP A C 1
ATOM 1007 O O . ASP A 1 132 ? 16.599 -4.168 2.165 1.00 96.31 132 ASP A O 1
ATOM 1011 N N . ALA A 1 133 ? 15.355 -4.274 0.311 1.00 97.38 133 ALA A N 1
ATOM 1012 C CA . ALA A 1 133 ? 15.088 -2.838 0.187 1.00 97.38 133 ALA A CA 1
ATOM 1013 C C . ALA A 1 133 ? 13.758 -2.434 0.850 1.00 97.38 133 ALA A C 1
ATOM 1015 O O . ALA A 1 133 ? 12.922 -3.2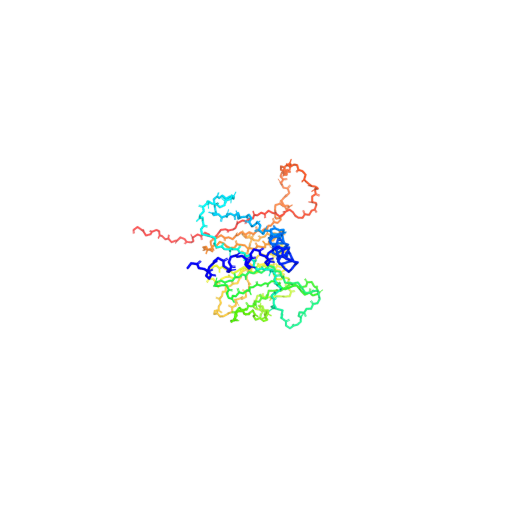86 1.128 1.00 97.38 133 ALA A O 1
ATOM 1016 N N . ASP A 1 134 ? 13.558 -1.158 1.146 1.00 98.25 134 ASP A N 1
ATOM 1017 C CA . ASP A 1 134 ? 12.349 -0.671 1.813 1.00 98.25 134 ASP A CA 1
ATOM 1018 C C . ASP A 1 134 ? 11.089 -0.944 0.984 1.00 98.25 134 ASP A C 1
ATOM 1020 O O . ASP A 1 134 ? 11.037 -0.636 -0.208 1.00 98.25 134 ASP A O 1
ATOM 1024 N N . ASP A 1 135 ? 10.074 -1.525 1.625 1.00 98.31 135 ASP A N 1
ATOM 1025 C CA . ASP A 1 135 ? 8.819 -1.944 1.001 1.00 98.31 135 ASP A CA 1
ATOM 1026 C C . ASP A 1 135 ? 7.621 -1.394 1.778 1.00 98.31 135 ASP A C 1
ATOM 1028 O O . ASP A 1 135 ? 7.373 -1.758 2.932 1.00 98.31 135 ASP A O 1
ATOM 1032 N N . ILE A 1 136 ? 6.882 -0.468 1.158 1.00 97.94 136 ILE A N 1
ATOM 1033 C CA . ILE A 1 136 ? 5.968 0.425 1.882 1.00 97.94 136 ILE A CA 1
ATOM 1034 C C . ILE A 1 136 ? 4.651 0.624 1.114 1.00 97.94 136 ILE A C 1
ATOM 1036 O O . ILE A 1 136 ? 4.580 0.506 -0.109 1.00 97.94 136 ILE A O 1
ATOM 1040 N N . GLY A 1 137 ? 3.584 0.950 1.850 1.00 96.38 137 GLY A N 1
ATOM 1041 C CA . GLY A 1 137 ? 2.330 1.462 1.292 1.00 96.38 137 GLY A CA 1
ATOM 1042 C C . GLY A 1 137 ? 1.541 0.452 0.451 1.00 96.38 137 GLY A C 1
ATOM 1043 O O . GLY A 1 137 ? 1.144 0.788 -0.665 1.00 96.38 137 GLY A O 1
ATOM 1044 N N . PRO A 1 138 ? 1.293 -0.774 0.950 1.00 97.06 138 PRO A N 1
ATOM 1045 C CA . PRO A 1 138 ? 0.632 -1.822 0.179 1.00 97.06 138 PRO A CA 1
ATOM 1046 C C . PRO A 1 138 ? -0.837 -1.489 -0.085 1.00 97.06 138 PRO A C 1
ATOM 1048 O O . PRO A 1 138 ? -1.631 -1.429 0.846 1.00 97.06 138 PRO A O 1
ATOM 1051 N N . VAL A 1 139 ? -1.247 -1.369 -1.342 1.00 96.44 139 VAL A N 1
ATOM 1052 C CA . VAL A 1 139 ? -2.644 -1.180 -1.747 1.00 96.44 139 VAL A CA 1
ATOM 1053 C C . VAL A 1 139 ? -3.099 -2.341 -2.613 1.00 96.44 139 VAL A C 1
ATOM 1055 O O . VAL A 1 139 ? -2.527 -2.617 -3.662 1.00 96.44 139 VAL A O 1
ATOM 1058 N N . VAL A 1 140 ? -4.160 -3.023 -2.189 1.00 95.44 140 VAL A N 1
ATOM 1059 C CA . VAL A 1 140 ? -4.758 -4.118 -2.957 1.00 95.44 140 VAL A CA 1
ATOM 1060 C C . VAL A 1 140 ? -5.925 -3.579 -3.782 1.00 95.44 140 VAL A C 1
ATOM 1062 O O . VAL A 1 140 ? -6.749 -2.822 -3.271 1.00 95.44 140 VAL A O 1
ATOM 1065 N N . SER A 1 141 ? -6.000 -3.965 -5.056 1.00 93.62 141 SER A N 1
ATOM 1066 C CA . SER A 1 141 ? -7.124 -3.632 -5.933 1.00 93.62 141 SER A CA 1
ATOM 1067 C C . SER A 1 141 ? -8.447 -4.166 -5.387 1.00 93.62 141 SER A C 1
ATOM 1069 O O . SER A 1 141 ? -8.483 -5.153 -4.654 1.00 93.62 141 SER A O 1
ATOM 1071 N N . THR A 1 142 ? -9.556 -3.529 -5.765 1.00 91.00 142 THR A N 1
ATOM 1072 C CA . THR A 1 142 ? -10.900 -3.882 -5.276 1.00 91.00 142 THR A CA 1
ATOM 1073 C C . THR A 1 142 ? -11.287 -5.334 -5.566 1.00 91.00 142 THR A C 1
ATOM 1075 O O . THR A 1 142 ? -11.962 -5.958 -4.753 1.00 91.00 142 THR A O 1
ATOM 1078 N N . ASP A 1 143 ? -10.817 -5.898 -6.680 1.00 89.94 143 ASP A N 1
ATOM 1079 C CA . ASP A 1 143 ? -10.998 -7.314 -7.030 1.00 89.94 143 ASP A CA 1
ATOM 1080 C C . ASP A 1 143 ? -10.141 -8.284 -6.187 1.00 89.94 143 ASP A C 1
ATOM 1082 O O . ASP A 1 143 ? -10.312 -9.500 -6.264 1.00 89.94 143 ASP A O 1
ATOM 1086 N N . GLY A 1 144 ? -9.213 -7.772 -5.376 1.00 91.81 144 GLY A N 1
ATOM 1087 C CA . GLY A 1 144 ? -8.302 -8.565 -4.555 1.00 91.81 144 GLY A CA 1
ATOM 1088 C C . GLY A 1 144 ? -7.188 -9.272 -5.334 1.00 91.81 144 GLY A C 1
ATOM 1089 O O . GLY A 1 144 ? -6.499 -10.112 -4.749 1.00 91.81 144 GLY A O 1
ATOM 1090 N N . LEU A 1 145 ? -7.019 -8.982 -6.631 1.00 93.06 145 LEU A N 1
ATOM 1091 C CA . LEU A 1 145 ? -6.136 -9.730 -7.537 1.00 93.06 145 LEU A CA 1
ATOM 1092 C C . LEU A 1 145 ? -4.773 -9.074 -7.771 1.00 93.06 145 LEU A C 1
ATOM 1094 O O . LEU A 1 145 ? -3.878 -9.717 -8.324 1.00 93.06 145 LEU A O 1
ATOM 1098 N N . THR A 1 146 ? -4.598 -7.812 -7.381 1.00 96.06 146 THR A N 1
ATOM 1099 C CA . THR A 1 146 ? -3.349 -7.068 -7.590 1.00 96.06 146 THR A CA 1
ATOM 1100 C C . THR A 1 146 ? -2.971 -6.300 -6.338 1.00 96.06 146 THR A C 1
ATOM 1102 O O . THR A 1 146 ? -3.794 -5.567 -5.801 1.00 96.06 146 THR A O 1
ATOM 1105 N N . LEU A 1 147 ? -1.727 -6.438 -5.894 1.00 97.56 147 LEU A N 1
ATOM 1106 C CA . LEU A 1 147 ? -1.137 -5.628 -4.834 1.00 97.56 147 LEU A CA 1
ATOM 1107 C C . LEU A 1 147 ? -0.161 -4.645 -5.472 1.00 97.56 147 LEU A C 1
ATOM 1109 O O . LEU A 1 147 ? 0.742 -5.065 -6.190 1.00 97.56 147 LEU A O 1
ATOM 1113 N N . TYR A 1 148 ? -0.355 -3.360 -5.206 1.00 98.31 148 TYR A N 1
ATOM 1114 C CA . TYR A 1 148 ? 0.542 -2.265 -5.554 1.00 98.31 148 TYR A CA 1
ATOM 1115 C C . TYR A 1 148 ? 1.274 -1.795 -4.305 1.00 98.31 148 TYR A C 1
ATOM 1117 O O . TYR A 1 148 ? 0.717 -1.842 -3.213 1.00 98.31 148 TYR A O 1
ATOM 1125 N N . PHE A 1 149 ? 2.508 -1.350 -4.451 1.00 98.62 149 PHE A N 1
ATOM 1126 C CA . PHE A 1 149 ? 3.311 -0.789 -3.366 1.00 98.62 149 PHE A CA 1
ATOM 1127 C C . PHE A 1 149 ? 4.460 0.012 -3.976 1.00 98.62 149 PHE A C 1
ATOM 1129 O O . PHE A 1 149 ? 4.634 -0.008 -5.198 1.00 98.62 149 PHE A O 1
ATOM 1136 N N . PHE A 1 150 ? 5.238 0.701 -3.148 1.00 98.56 150 PHE A N 1
ATOM 1137 C CA . PHE A 1 150 ? 6.442 1.387 -3.602 1.00 98.56 150 PHE A CA 1
ATOM 1138 C C . PHE A 1 150 ? 7.683 0.883 -2.875 1.00 98.56 150 PHE A C 1
ATOM 1140 O O . PHE A 1 150 ? 7.603 0.422 -1.733 1.00 98.56 150 PHE A O 1
ATOM 1147 N N . SER A 1 151 ? 8.820 0.930 -3.567 1.00 98.62 151 SER A N 1
ATOM 1148 C CA . SER A 1 151 ? 10.069 0.369 -3.067 1.00 98.62 151 SER A CA 1
ATOM 1149 C C . SER A 1 151 ? 11.308 0.980 -3.714 1.00 98.62 151 SER A C 1
ATOM 1151 O O . SER A 1 151 ? 11.278 1.336 -4.889 1.00 98.62 151 SER A O 1
ATOM 1153 N N . ASN A 1 152 ? 12.408 1.035 -2.962 1.00 97.75 152 ASN A N 1
ATOM 1154 C CA . ASN A 1 152 ? 13.737 1.443 -3.432 1.00 97.75 152 ASN A CA 1
ATOM 1155 C C . ASN A 1 152 ? 14.640 0.246 -3.804 1.00 97.75 152 ASN A C 1
ATOM 1157 O O . ASN A 1 152 ? 15.869 0.315 -3.707 1.00 97.75 152 ASN A O 1
ATOM 1161 N N . ARG A 1 153 ? 14.038 -0.879 -4.221 1.00 97.31 153 ARG A N 1
ATOM 1162 C CA . ARG A 1 153 ? 14.753 -2.038 -4.789 1.00 97.31 153 ARG A CA 1
ATOM 1163 C C . ARG A 1 153 ? 15.683 -1.624 -5.926 1.00 97.31 153 ARG A C 1
ATOM 1165 O O . ARG A 1 153 ? 15.313 -0.852 -6.809 1.00 97.31 153 ARG A O 1
ATOM 1172 N N . ALA A 1 154 ? 16.862 -2.242 -5.964 1.00 95.12 154 ALA A N 1
ATOM 1173 C CA . ALA A 1 154 ? 17.802 -2.073 -7.065 1.00 95.12 154 ALA A CA 1
ATOM 1174 C C . ALA A 1 154 ? 17.192 -2.503 -8.414 1.00 95.12 154 ALA A C 1
ATOM 1176 O O . ALA A 1 154 ? 16.464 -3.493 -8.494 1.00 95.12 154 ALA A O 1
ATOM 1177 N N . GLY A 1 155 ? 17.548 -1.783 -9.483 1.00 90.94 155 GLY A N 1
ATOM 1178 C CA . GLY A 1 155 ? 17.039 -2.025 -10.838 1.00 90.94 155 GLY A CA 1
ATOM 1179 C C . GLY A 1 155 ? 15.767 -1.249 -11.198 1.00 90.94 155 GLY A C 1
ATOM 1180 O O . GLY A 1 155 ? 15.227 -1.479 -12.278 1.00 90.94 155 GLY A O 1
ATOM 1181 N N . GLY A 1 156 ? 15.303 -0.356 -10.316 1.00 91.94 156 GLY A N 1
ATOM 1182 C CA . GLY A 1 156 ? 14.290 0.656 -10.622 1.00 91.94 156 GLY A CA 1
ATOM 1183 C C . GLY A 1 156 ? 14.808 1.818 -11.482 1.00 91.94 156 GLY A C 1
ATOM 1184 O O . GLY A 1 156 ? 15.963 1.830 -11.915 1.00 91.94 156 GLY A O 1
ATOM 1185 N N . PHE A 1 157 ? 13.936 2.790 -11.730 1.00 92.06 157 PHE A N 1
ATOM 1186 C CA . PHE A 1 157 ? 14.172 3.990 -12.524 1.00 92.06 157 PHE A CA 1
ATOM 1187 C C . PHE A 1 157 ? 14.712 5.148 -11.685 1.00 92.06 157 PHE A C 1
ATOM 1189 O O . PHE A 1 157 ? 15.548 5.900 -12.191 1.00 92.06 157 PHE A O 1
ATOM 1196 N N . GLY A 1 158 ? 14.280 5.269 -10.427 1.00 87.88 158 GLY A N 1
ATOM 1197 C CA . GLY A 1 158 ? 14.657 6.361 -9.538 1.00 87.88 158 GLY A CA 1
ATOM 1198 C C . GLY A 1 158 ? 14.930 5.917 -8.104 1.00 87.88 158 GLY A C 1
ATOM 1199 O O . GLY A 1 158 ? 15.588 4.903 -7.862 1.00 87.88 158 GLY A O 1
ATOM 1200 N N . GLY A 1 159 ? 14.489 6.737 -7.147 1.00 91.06 159 GLY A N 1
ATOM 1201 C CA . GLY A 1 159 ? 14.640 6.458 -5.720 1.00 91.06 159 GLY A CA 1
ATOM 1202 C C . GLY A 1 159 ? 13.665 5.375 -5.274 1.00 91.06 159 GLY A C 1
ATOM 1203 O O . GLY A 1 159 ? 14.029 4.206 -5.178 1.00 91.06 159 GLY A O 1
ATOM 1204 N N . TYR A 1 160 ? 12.426 5.770 -4.998 1.00 97.38 160 TYR A N 1
ATOM 1205 C CA . TYR A 1 160 ? 11.319 4.835 -4.820 1.00 97.38 160 TYR A CA 1
ATOM 1206 C C . TYR A 1 160 ? 10.496 4.730 -6.096 1.00 97.38 160 TYR A C 1
ATOM 1208 O O . TYR A 1 160 ? 10.062 5.742 -6.628 1.00 97.38 160 TYR A O 1
ATOM 1216 N N . ASP A 1 161 ? 10.220 3.503 -6.512 1.00 98.50 161 ASP A N 1
ATOM 1217 C CA . ASP A 1 161 ? 9.416 3.190 -7.688 1.00 98.50 161 ASP A CA 1
ATOM 1218 C C . ASP A 1 161 ? 8.142 2.444 -7.283 1.00 98.50 161 ASP A C 1
ATOM 1220 O O . ASP A 1 161 ? 8.123 1.724 -6.280 1.00 98.50 161 ASP A O 1
ATOM 1224 N N . LEU A 1 162 ? 7.101 2.509 -8.117 1.00 98.50 162 LEU A N 1
ATOM 1225 C CA . LEU A 1 162 ? 5.904 1.685 -7.965 1.00 98.50 162 LEU A CA 1
ATOM 1226 C C . LEU A 1 162 ? 6.096 0.280 -8.545 1.00 98.50 162 LEU A C 1
ATOM 1228 O O . LEU A 1 162 ? 6.560 0.085 -9.675 1.00 98.50 162 LEU A O 1
ATOM 1232 N N . TYR A 1 163 ? 5.628 -0.705 -7.788 1.00 98.62 163 TYR A N 1
ATOM 1233 C CA . TYR A 1 163 ? 5.629 -2.118 -8.141 1.00 98.62 163 TYR A CA 1
ATOM 1234 C C . TYR A 1 163 ? 4.219 -2.696 -8.044 1.00 98.62 163 TYR A C 1
ATOM 1236 O O . TYR A 1 163 ? 3.366 -2.207 -7.300 1.00 98.62 163 TYR A O 1
ATOM 1244 N N . ALA A 1 164 ? 3.982 -3.784 -8.775 1.00 98.19 164 ALA A N 1
ATOM 1245 C CA . ALA A 1 164 ? 2.774 -4.584 -8.654 1.00 98.19 164 ALA A CA 1
ATOM 1246 C C . ALA A 1 164 ? 3.076 -6.081 -8.585 1.00 98.19 164 ALA A C 1
ATOM 1248 O O . ALA A 1 164 ? 3.973 -6.592 -9.255 1.00 98.19 164 ALA A O 1
ATOM 1249 N N . SER A 1 165 ? 2.260 -6.805 -7.827 1.00 98.19 165 SER A N 1
ATOM 1250 C CA . SER A 1 165 ? 2.220 -8.262 -7.818 1.00 98.19 165 SER A CA 1
ATOM 1251 C C . SER A 1 165 ? 0.798 -8.765 -8.048 1.00 98.19 165 SER A C 1
ATOM 1253 O O . SER A 1 165 ? -0.175 -8.152 -7.606 1.00 98.19 165 SER A O 1
ATOM 1255 N N . ARG A 1 166 ? 0.667 -9.881 -8.768 1.00 97.69 166 ARG A N 1
ATOM 1256 C CA . ARG A 1 166 ? -0.609 -10.558 -9.000 1.00 97.69 166 ARG A CA 1
ATOM 1257 C C . ARG A 1 166 ? -0.834 -11.643 -7.966 1.00 97.69 166 ARG A C 1
ATOM 1259 O O . ARG A 1 166 ? 0.107 -12.247 -7.454 1.00 97.69 166 ARG A O 1
ATOM 1266 N N . ARG A 1 167 ? -2.102 -11.896 -7.677 1.00 93.94 167 ARG A N 1
ATOM 1267 C CA . ARG A 1 167 ? -2.495 -12.989 -6.805 1.00 93.94 167 ARG A CA 1
ATOM 1268 C C . ARG A 1 167 ? -2.401 -14.320 -7.542 1.00 93.94 167 ARG A C 1
ATOM 1270 O O . ARG A 1 167 ? -2.937 -14.450 -8.640 1.00 93.94 167 ARG A O 1
ATOM 1277 N N . ASP A 1 168 ? -1.763 -15.295 -6.908 1.00 92.00 168 ASP A N 1
ATOM 1278 C CA . ASP A 1 168 ? -1.699 -16.685 -7.353 1.00 92.00 168 ASP A CA 1
ATOM 1279 C C . ASP A 1 168 ? -2.148 -17.593 -6.199 1.00 92.00 168 ASP A C 1
ATOM 1281 O O . ASP A 1 168 ? -1.428 -17.831 -5.224 1.00 92.00 168 ASP A O 1
ATOM 1285 N N . GLY A 1 169 ? -3.420 -18.000 -6.241 1.00 90.31 169 GLY A N 1
ATOM 1286 C CA . GLY A 1 169 ? -4.078 -18.686 -5.132 1.00 90.31 169 GLY A CA 1
ATOM 1287 C C . GLY A 1 169 ? -4.062 -17.860 -3.836 1.00 90.31 169 GLY A C 1
ATOM 1288 O O . GLY A 1 169 ? -4.655 -16.780 -3.745 1.00 90.31 169 GLY A O 1
ATOM 1289 N N . SER A 1 170 ? -3.404 -18.382 -2.798 1.00 87.00 170 SER A N 1
ATOM 1290 C CA . SER A 1 170 ? -3.250 -17.698 -1.506 1.00 87.00 170 SER A CA 1
ATOM 1291 C C . SER A 1 170 ? -2.079 -16.716 -1.453 1.00 87.00 170 SER A C 1
ATOM 1293 O O . SER A 1 170 ? -2.019 -15.918 -0.514 1.00 87.00 170 SER A O 1
ATOM 1295 N N . ASN A 1 171 ? -1.176 -16.774 -2.432 1.00 91.94 171 ASN A N 1
ATOM 1296 C CA . ASN A 1 171 ? 0.111 -16.090 -2.405 1.00 91.94 171 ASN A CA 1
ATOM 1297 C C . ASN A 1 171 ? 0.147 -14.949 -3.425 1.00 91.94 171 ASN A C 1
ATOM 1299 O O . ASN A 1 171 ? -0.751 -14.788 -4.258 1.00 91.94 171 ASN A O 1
ATOM 1303 N N . TRP A 1 172 ? 1.202 -14.149 -3.342 1.00 97.56 172 TRP A N 1
ATOM 1304 C CA . TRP A 1 172 ? 1.530 -13.141 -4.339 1.00 97.56 172 TRP A CA 1
ATOM 1305 C C . TRP A 1 172 ? 2.643 -13.664 -5.245 1.00 97.56 172 TRP A C 1
ATOM 1307 O O . TRP A 1 172 ? 3.540 -14.375 -4.800 1.00 97.56 172 TRP A O 1
ATOM 1317 N N . THR A 1 173 ? 2.592 -13.313 -6.525 1.00 98.06 173 THR A N 1
ATOM 1318 C CA . THR A 1 173 ? 3.711 -13.541 -7.448 1.00 98.06 173 THR A CA 1
ATOM 1319 C C . THR A 1 173 ? 4.916 -12.667 -7.077 1.00 98.06 173 THR A C 1
ATOM 1321 O O . THR A 1 173 ? 4.790 -11.718 -6.301 1.00 98.06 173 THR A O 1
ATOM 1324 N N . SER A 1 174 ? 6.081 -12.908 -7.680 1.00 96.44 174 SER A N 1
ATOM 1325 C CA . SER A 1 174 ? 7.202 -11.967 -7.561 1.00 96.44 174 SER A CA 1
ATOM 1326 C C . SER A 1 174 ? 6.804 -10.572 -8.081 1.00 96.44 174 SER A C 1
ATOM 1328 O O . SER A 1 174 ? 6.256 -10.483 -9.188 1.00 96.44 174 SER A O 1
ATOM 1330 N N . PRO A 1 175 ? 7.065 -9.490 -7.322 1.00 98.06 175 PRO A N 1
ATOM 1331 C CA . PRO A 1 175 ? 6.747 -8.133 -7.747 1.00 98.06 175 PRO A CA 1
ATOM 1332 C C . PRO A 1 175 ? 7.419 -7.732 -9.057 1.00 98.06 175 PRO A C 1
ATOM 1334 O O . PRO A 1 175 ? 8.558 -8.105 -9.335 1.00 98.06 175 PRO A O 1
ATOM 1337 N N . LYS A 1 176 ? 6.714 -6.924 -9.847 1.00 97.69 176 LYS A N 1
ATOM 1338 C CA . LYS A 1 176 ? 7.202 -6.334 -11.093 1.00 97.69 176 LYS A CA 1
ATOM 1339 C C . LYS A 1 176 ? 7.139 -4.818 -10.998 1.00 97.69 176 LYS A C 1
ATOM 1341 O O . LYS A 1 176 ? 6.114 -4.280 -10.583 1.00 97.69 176 LYS A O 1
ATOM 1346 N N . ASN A 1 177 ? 8.219 -4.153 -11.395 1.00 97.69 177 ASN A N 1
ATOM 1347 C CA . ASN A 1 177 ? 8.247 -2.703 -11.562 1.00 97.69 177 ASN A CA 1
ATOM 1348 C C . ASN A 1 177 ? 7.215 -2.294 -12.630 1.00 97.69 177 ASN A C 1
ATOM 1350 O O . ASN A 1 177 ? 7.021 -3.030 -13.604 1.00 97.69 177 ASN A O 1
ATOM 1354 N N . LEU A 1 178 ? 6.530 -1.164 -12.442 1.00 96.19 178 LEU A N 1
ATOM 1355 C CA . LEU A 1 178 ? 5.480 -0.711 -13.361 1.00 96.19 178 LEU A CA 1
ATOM 1356 C C . LEU A 1 178 ? 5.993 -0.093 -14.674 1.00 96.19 178 LEU A C 1
ATOM 1358 O O . LEU A 1 178 ? 5.173 0.195 -15.545 1.00 96.19 178 LEU A O 1
ATOM 1362 N N . GLY A 1 179 ? 7.309 0.029 -14.858 1.00 94.94 179 GLY A N 1
ATOM 1363 C CA . GLY A 1 179 ? 7.914 0.529 -16.094 1.00 94.94 179 GLY A CA 1
ATOM 1364 C C . GLY A 1 179 ? 7.983 2.055 -16.161 1.00 94.94 179 GLY A C 1
ATOM 1365 O O . GLY A 1 179 ? 7.469 2.748 -15.288 1.00 94.94 179 GLY A O 1
ATOM 1366 N N . ASP A 1 180 ? 8.604 2.568 -17.220 1.00 92.50 180 ASP A N 1
ATOM 1367 C CA . ASP A 1 180 ? 8.887 3.994 -17.460 1.00 92.50 180 ASP A CA 1
ATOM 1368 C C . ASP A 1 180 ? 7.664 4.827 -17.875 1.00 92.50 180 ASP A C 1
ATOM 1370 O O . ASP A 1 180 ? 7.701 6.055 -17.840 1.00 92.50 180 ASP A O 1
ATOM 1374 N N . GLU A 1 181 ? 6.554 4.182 -18.237 1.00 91.56 181 GLU A N 1
ATOM 1375 C CA . GLU A 1 181 ? 5.273 4.874 -18.426 1.00 91.56 181 GLU A CA 1
ATOM 1376 C C . GLU A 1 181 ? 4.671 5.349 -17.094 1.00 91.56 181 GLU A C 1
ATOM 1378 O O . GLU A 1 181 ? 3.880 6.296 -17.065 1.00 91.56 181 GLU A O 1
ATOM 1383 N N . VAL A 1 182 ? 5.023 4.684 -15.988 1.00 95.00 182 VAL A N 1
ATOM 1384 C CA . VAL A 1 182 ? 4.514 4.992 -14.647 1.00 95.00 182 VAL A CA 1
ATOM 1385 C C . VAL A 1 182 ? 5.607 5.594 -13.782 1.00 95.00 182 VAL A C 1
ATOM 1387 O O . VAL A 1 182 ? 5.398 6.678 -13.240 1.00 95.00 182 VAL A O 1
ATOM 1390 N N . ASN A 1 183 ? 6.745 4.916 -13.667 1.00 96.38 183 ASN A N 1
ATOM 1391 C CA . ASN A 1 183 ? 7.883 5.326 -12.853 1.00 96.38 183 ASN A CA 1
ATOM 1392 C C . ASN A 1 183 ? 8.796 6.281 -13.619 1.00 96.38 183 ASN A C 1
ATOM 1394 O O . ASN A 1 183 ? 8.775 6.347 -14.848 1.00 96.38 183 ASN A O 1
ATOM 1398 N N . SER A 1 184 ? 9.594 7.043 -12.883 1.00 94.88 184 SER A N 1
ATOM 1399 C CA . SER A 1 184 ? 10.512 8.022 -13.454 1.00 94.88 184 SER A CA 1
ATOM 1400 C C . SER A 1 184 ? 11.855 8.005 -12.718 1.00 94.88 184 SER A C 1
ATOM 1402 O O . SER A 1 184 ? 12.002 7.295 -11.732 1.00 94.88 184 SER A O 1
ATOM 1404 N N . PRO A 1 185 ? 12.857 8.794 -13.146 1.00 94.25 185 PRO A N 1
ATOM 1405 C CA . PRO A 1 185 ? 14.076 8.980 -12.356 1.00 94.25 185 PRO A CA 1
ATOM 1406 C C . PRO A 1 185 ? 13.862 9.629 -10.976 1.00 94.25 185 PRO A C 1
ATOM 1408 O O . PRO A 1 185 ? 14.818 9.767 -10.214 1.00 94.25 185 PRO A O 1
ATOM 1411 N N . ALA A 1 186 ? 12.644 10.091 -10.686 1.00 93.25 186 ALA A N 1
ATOM 1412 C CA . ALA A 1 186 ? 12.261 10.726 -9.436 1.00 93.25 186 ALA A CA 1
ATOM 1413 C C . ALA A 1 186 ? 11.802 9.677 -8.399 1.00 93.25 186 ALA A C 1
ATOM 1415 O O . ALA A 1 186 ? 12.168 8.507 -8.476 1.00 93.25 186 ALA A O 1
ATOM 1416 N N . ASN A 1 187 ? 11.049 10.097 -7.388 1.00 95.12 187 ASN A N 1
ATOM 1417 C CA . ASN A 1 187 ? 10.370 9.209 -6.458 1.00 95.12 187 ASN A CA 1
ATOM 1418 C C . ASN A 1 187 ? 8.885 9.107 -6.811 1.00 95.12 187 ASN A C 1
ATOM 1420 O O . ASN A 1 187 ? 8.230 10.106 -7.122 1.00 95.12 187 ASN A O 1
ATOM 1424 N N . GLU A 1 188 ? 8.332 7.909 -6.682 1.00 96.62 188 GLU A N 1
ATOM 1425 C CA . GLU A 1 188 ? 6.909 7.621 -6.758 1.00 96.62 188 GLU A CA 1
ATOM 1426 C C . GLU A 1 188 ? 6.415 6.949 -5.471 1.00 96.62 188 GLU A C 1
ATOM 1428 O O . GLU A 1 188 ? 6.923 5.914 -5.040 1.00 96.62 188 GLU A O 1
ATOM 1433 N N . PHE A 1 189 ? 5.379 7.533 -4.870 1.00 95.94 189 PHE A N 1
ATOM 1434 C CA . PHE A 1 189 ? 4.858 7.146 -3.562 1.00 95.94 189 PHE A CA 1
ATOM 1435 C C . PHE A 1 189 ? 3.342 6.958 -3.558 1.00 95.94 189 PHE A C 1
ATOM 1437 O O . PHE A 1 189 ? 2.620 7.487 -4.404 1.00 95.94 189 PHE A O 1
ATOM 1444 N N . ASP A 1 190 ? 2.870 6.240 -2.536 1.00 96.25 190 ASP A N 1
ATOM 1445 C CA . ASP A 1 190 ? 1.462 6.153 -2.138 1.00 96.25 190 ASP A CA 1
ATOM 1446 C C . ASP A 1 190 ? 0.490 5.827 -3.290 1.00 96.25 190 ASP A C 1
ATOM 1448 O O . ASP A 1 190 ? -0.408 6.618 -3.598 1.00 96.25 190 ASP A O 1
ATOM 1452 N N . PRO A 1 191 ? 0.630 4.647 -3.931 1.00 97.06 191 PRO A N 1
ATOM 1453 C CA . PRO A 1 191 ? -0.260 4.244 -5.009 1.00 97.06 191 PRO A CA 1
ATOM 1454 C C . PRO A 1 191 ? -1.714 4.164 -4.528 1.00 97.06 191 PRO A C 1
ATOM 1456 O O . PRO A 1 191 ? -2.015 3.578 -3.490 1.00 97.06 191 PRO A O 1
ATOM 1459 N N . ALA A 1 192 ? -2.638 4.688 -5.324 1.00 95.94 192 ALA A N 1
ATOM 1460 C CA . ALA A 1 192 ? -4.075 4.633 -5.103 1.00 95.94 192 ALA A CA 1
ATOM 1461 C C . ALA A 1 192 ? -4.768 4.173 -6.389 1.00 95.94 192 ALA A C 1
ATOM 1463 O O . ALA A 1 192 ? -4.915 4.924 -7.353 1.00 95.94 192 ALA A O 1
ATOM 1464 N N . VAL A 1 193 ? -5.170 2.903 -6.418 1.00 94.69 193 VAL A N 1
ATOM 1465 C CA . VAL A 1 193 ? -5.839 2.298 -7.574 1.00 94.69 193 VAL A CA 1
ATOM 1466 C C . VAL A 1 193 ? -7.341 2.581 -7.539 1.00 94.69 193 VAL A C 1
ATOM 1468 O O . VAL A 1 193 ? -7.985 2.442 -6.497 1.00 94.69 193 VAL A O 1
ATOM 1471 N N . ALA A 1 194 ? -7.906 2.975 -8.678 1.00 92.81 194 ALA A N 1
ATOM 1472 C CA . ALA A 1 194 ? -9.342 3.157 -8.834 1.00 92.81 194 ALA A CA 1
ATOM 1473 C C . ALA A 1 194 ? -10.090 1.812 -8.724 1.00 92.81 194 ALA A C 1
ATOM 1475 O O . ALA A 1 194 ? -9.517 0.764 -9.042 1.00 92.81 194 ALA A O 1
ATOM 1476 N N . PRO A 1 195 ? -11.375 1.805 -8.317 1.00 90.88 195 PRO A N 1
ATOM 1477 C CA . PRO A 1 195 ? -12.122 0.560 -8.120 1.00 90.88 195 PRO A CA 1
ATOM 1478 C C . PRO A 1 195 ? -12.246 -0.330 -9.363 1.00 90.88 195 PRO A C 1
ATOM 1480 O O . PRO A 1 195 ? -12.350 -1.548 -9.240 1.00 90.88 195 PRO A O 1
ATOM 1483 N N . ASP A 1 196 ? -12.224 0.266 -10.556 1.00 89.06 196 ASP A N 1
ATOM 1484 C CA . ASP A 1 196 ? -12.241 -0.446 -11.838 1.00 89.06 196 ASP A CA 1
ATOM 1485 C C . ASP A 1 196 ? -10.865 -1.008 -12.249 1.00 89.06 196 ASP A C 1
ATOM 1487 O O . ASP A 1 196 ? -10.763 -1.765 -13.215 1.00 89.06 196 ASP A O 1
ATOM 1491 N N . GLY A 1 197 ? -9.799 -0.654 -11.524 1.00 89.06 197 GLY A N 1
ATOM 1492 C CA . GLY A 1 197 ? -8.424 -1.048 -11.816 1.00 89.06 197 GLY A CA 1
ATOM 1493 C C . GLY A 1 197 ? -7.831 -0.426 -13.085 1.00 89.06 197 GLY A C 1
ATOM 1494 O O . GLY A 1 197 ? -6.760 -0.873 -13.520 1.00 89.06 197 GLY A O 1
ATOM 1495 N N . LEU A 1 198 ? -8.511 0.556 -13.690 1.00 90.31 198 LEU A N 1
ATOM 1496 C CA . LEU A 1 198 ? -8.085 1.221 -14.924 1.00 90.31 198 LEU A CA 1
ATOM 1497 C C . LEU A 1 198 ? -7.167 2.406 -14.652 1.00 90.31 198 LEU A C 1
ATOM 1499 O O . LEU A 1 198 ? -6.268 2.664 -15.451 1.00 90.31 198 LEU A O 1
ATOM 1503 N N . ASP A 1 199 ? -7.360 3.080 -13.523 1.00 93.75 199 ASP A N 1
ATOM 1504 C CA . ASP A 1 199 ? -6.557 4.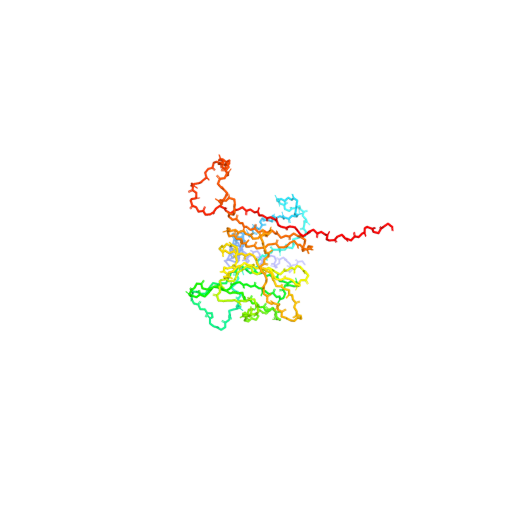227 -13.120 1.00 93.75 199 ASP A CA 1
ATOM 1505 C C . ASP A 1 199 ? -5.728 3.935 -11.872 1.00 93.75 199 ASP A C 1
ATOM 1507 O O . ASP A 1 199 ? -6.201 3.323 -10.912 1.00 93.75 199 ASP A O 1
ATOM 1511 N N . LEU A 1 200 ? -4.488 4.415 -11.883 1.00 95.75 200 LEU A N 1
ATOM 1512 C CA . LEU A 1 200 ? -3.585 4.417 -10.743 1.00 95.75 200 LEU A CA 1
ATOM 1513 C C . LEU A 1 200 ? -3.122 5.849 -10.489 1.00 95.75 200 LEU A C 1
ATOM 1515 O O . LEU A 1 200 ? -2.495 6.457 -11.352 1.00 95.75 200 LEU A O 1
ATOM 1519 N N . PHE A 1 201 ? -3.423 6.372 -9.308 1.00 97.62 201 PHE A N 1
ATOM 1520 C CA . PHE A 1 201 ? -2.956 7.674 -8.843 1.00 97.62 201 PHE A CA 1
ATOM 1521 C C . PHE A 1 201 ? -1.769 7.493 -7.899 1.00 97.62 201 PHE A C 1
ATOM 1523 O O . PHE A 1 201 ? -1.698 6.480 -7.208 1.00 97.62 201 PHE A O 1
ATOM 1530 N N . PHE A 1 202 ? -0.838 8.442 -7.872 1.00 97.31 202 PHE A N 1
ATOM 1531 C CA . PHE A 1 202 ? 0.348 8.380 -7.012 1.00 97.31 202 PHE A CA 1
ATOM 1532 C C . PHE A 1 202 ? 0.991 9.763 -6.854 1.00 97.31 202 PHE A C 1
ATOM 1534 O O . PHE A 1 202 ? 0.779 10.649 -7.686 1.00 97.31 202 PHE A O 1
ATOM 1541 N N . ALA A 1 203 ? 1.769 9.957 -5.790 1.00 95.75 203 ALA A N 1
ATOM 1542 C CA . ALA A 1 203 ? 2.547 11.175 -5.575 1.00 95.75 203 ALA A CA 1
ATOM 1543 C C . ALA A 1 203 ? 3.932 11.042 -6.219 1.00 95.75 203 ALA A C 1
ATOM 1545 O O . ALA A 1 203 ? 4.545 9.979 -6.132 1.00 95.75 203 ALA A O 1
ATOM 1546 N N . SER A 1 204 ? 4.440 12.103 -6.851 1.00 94.88 204 SER A N 1
ATOM 1547 C CA . SER A 1 204 ? 5.798 12.107 -7.406 1.00 94.88 204 SER A CA 1
ATOM 1548 C C . SER A 1 204 ? 6.432 13.493 -7.409 1.00 94.88 204 SER A C 1
ATOM 1550 O O . SER A 1 204 ? 5.760 14.492 -7.653 1.00 94.88 204 SER A O 1
ATOM 1552 N N . ASP A 1 205 ? 7.740 13.554 -7.182 1.00 91.62 205 ASP A N 1
ATOM 1553 C CA . ASP A 1 205 ? 8.558 14.770 -7.273 1.00 91.62 205 ASP A CA 1
ATOM 1554 C C . ASP A 1 205 ? 9.158 14.984 -8.679 1.00 91.62 205 ASP A C 1
ATOM 1556 O O . ASP A 1 205 ? 9.997 15.865 -8.891 1.00 91.62 205 ASP A O 1
ATOM 1560 N N . ARG A 1 206 ? 8.675 14.245 -9.692 1.00 90.25 206 ARG A N 1
ATOM 1561 C CA . ARG A 1 206 ? 9.160 14.335 -11.083 1.00 90.25 206 ARG A CA 1
ATOM 1562 C C . ARG A 1 206 ? 9.039 15.716 -11.723 1.00 90.25 206 ARG A C 1
ATOM 1564 O O . ARG A 1 206 ? 9.791 16.026 -12.642 1.00 90.25 206 ARG A O 1
ATOM 1571 N N . ALA A 1 207 ? 8.126 16.568 -11.257 1.00 82.38 207 ALA A N 1
ATOM 1572 C CA . ALA A 1 207 ? 8.039 17.935 -11.766 1.00 82.38 207 ALA A CA 1
ATOM 1573 C C . ALA A 1 207 ? 9.149 18.841 -11.214 1.00 82.38 207 ALA A C 1
ATOM 1575 O O . ALA A 1 207 ? 9.528 19.790 -11.896 1.00 82.38 207 ALA A O 1
ATOM 1576 N N . GLY A 1 208 ? 9.688 18.554 -10.023 1.00 69.62 208 GLY A N 1
ATOM 1577 C CA . GLY A 1 208 ? 10.893 19.209 -9.505 1.00 69.62 208 GLY A CA 1
ATOM 1578 C C . GLY A 1 208 ? 12.166 18.782 -10.245 1.00 69.62 208 GLY A C 1
ATOM 1579 O O . GLY A 1 208 ? 13.127 19.542 -10.306 1.00 69.62 208 GLY A O 1
ATOM 1580 N N . ALA A 1 209 ? 12.153 17.603 -10.876 1.00 62.47 209 ALA A N 1
ATOM 1581 C CA . ALA A 1 209 ? 13.230 17.127 -11.744 1.00 62.47 209 ALA A CA 1
ATOM 1582 C C . ALA A 1 209 ? 13.221 17.761 -13.154 1.00 62.47 209 ALA A C 1
ATOM 1584 O O . ALA A 1 209 ? 14.160 17.547 -13.922 1.00 62.47 209 ALA A O 1
ATOM 1585 N N . ASN A 1 210 ? 12.187 18.537 -13.513 1.00 58.09 210 ASN A N 1
ATOM 1586 C CA . ASN A 1 210 ? 12.092 19.199 -14.813 1.00 58.09 210 ASN A CA 1
ATOM 1587 C C . ASN A 1 210 ? 12.774 20.587 -14.785 1.00 58.09 210 ASN A C 1
ATOM 1589 O O . ASN A 1 210 ? 12.271 21.486 -14.104 1.00 58.09 210 ASN A O 1
ATOM 1593 N N . PRO A 1 211 ? 13.860 20.811 -15.553 1.00 57.56 211 PRO A N 1
ATOM 1594 C CA . PRO A 1 211 ? 14.558 22.098 -15.582 1.00 57.56 211 PRO A CA 1
ATOM 1595 C C . PRO A 1 211 ? 13.727 23.250 -16.179 1.00 57.56 211 PRO A C 1
ATOM 1597 O O . PRO A 1 211 ? 14.052 24.409 -15.934 1.00 57.56 211 PRO A O 1
ATOM 1600 N N . ASP A 1 212 ? 12.647 22.956 -16.914 1.00 58.97 212 ASP A N 1
ATOM 1601 C CA . ASP A 1 212 ? 11.824 23.952 -17.617 1.00 58.97 212 ASP A CA 1
ATOM 1602 C C . ASP A 1 212 ? 10.586 24.416 -16.819 1.00 58.97 212 ASP A C 1
ATOM 1604 O O . ASP A 1 212 ? 9.706 25.104 -17.351 1.00 58.97 212 ASP A O 1
ATOM 1608 N N . ARG A 1 213 ? 10.465 24.047 -15.535 1.00 55.91 213 ARG A N 1
ATOM 1609 C CA . ARG A 1 213 ? 9.302 24.416 -14.713 1.00 55.91 213 ARG A CA 1
ATOM 1610 C C . ARG A 1 213 ? 9.281 25.929 -14.439 1.00 55.91 213 ARG A C 1
ATOM 1612 O O . ARG A 1 213 ? 10.157 26.477 -13.774 1.00 55.91 213 ARG A O 1
ATOM 1619 N N . LEU A 1 214 ? 8.231 26.605 -14.919 1.00 54.78 214 LEU A N 1
ATOM 1620 C CA . LEU A 1 214 ? 7.929 27.996 -14.562 1.00 54.78 214 LEU A CA 1
ATOM 1621 C C . LEU A 1 214 ? 7.704 28.113 -13.039 1.00 54.78 214 LEU A C 1
ATOM 1623 O O . LEU A 1 214 ? 7.113 27.205 -12.447 1.00 54.78 214 LEU A O 1
ATOM 1627 N N . PRO A 1 215 ? 8.123 29.217 -12.389 1.00 55.75 215 PRO A N 1
ATOM 1628 C CA . PRO A 1 215 ? 7.931 29.390 -10.953 1.00 55.75 215 PRO A CA 1
ATOM 1629 C C . PRO A 1 215 ? 6.436 29.337 -10.609 1.00 55.75 215 PRO A C 1
ATOM 1631 O O . PRO A 1 215 ? 5.621 30.034 -11.216 1.00 55.75 215 PRO A O 1
ATOM 1634 N N . GLY A 1 216 ? 6.078 28.474 -9.654 1.00 54.94 216 GLY A N 1
ATOM 1635 C CA . GLY A 1 216 ? 4.693 28.244 -9.243 1.00 54.94 216 GLY A CA 1
ATOM 1636 C C . GLY A 1 216 ? 3.992 29.521 -8.765 1.00 54.94 216 GLY A C 1
ATOM 1637 O O . GLY A 1 216 ? 4.608 30.410 -8.172 1.00 54.94 216 GLY A O 1
ATOM 1638 N N . TRP A 1 217 ? 2.682 29.607 -9.015 1.00 47.50 217 TRP A N 1
ATOM 1639 C CA . TRP A 1 217 ? 1.829 30.710 -8.566 1.00 47.50 217 TRP A CA 1
ATOM 1640 C C . TRP A 1 217 ? 1.954 30.925 -7.053 1.00 47.50 217 TRP A C 1
ATOM 1642 O O . TRP A 1 217 ? 1.604 30.061 -6.253 1.00 47.50 217 TRP A O 1
ATOM 1652 N N . THR A 1 218 ? 2.442 32.100 -6.653 1.00 51.38 218 THR A N 1
ATOM 1653 C CA . THR A 1 218 ? 2.686 32.432 -5.246 1.00 51.38 218 THR A CA 1
ATOM 1654 C C . THR A 1 218 ? 1.441 33.065 -4.624 1.00 51.38 218 THR A C 1
ATOM 1656 O O . THR A 1 218 ? 1.310 34.285 -4.563 1.00 51.38 218 THR A O 1
ATOM 1659 N N . ALA A 1 219 ? 0.508 32.242 -4.146 1.00 39.62 219 ALA A N 1
ATOM 1660 C CA . ALA A 1 219 ? -0.574 32.708 -3.281 1.00 39.62 219 ALA A CA 1
ATOM 1661 C C . ALA A 1 219 ? -0.203 32.473 -1.802 1.00 39.62 219 ALA A C 1
ATOM 1663 O O . ALA A 1 219 ? -0.368 31.390 -1.259 1.00 39.62 219 ALA A O 1
ATOM 1664 N N . THR A 1 220 ? 0.348 33.524 -1.191 1.00 45.19 220 THR A N 1
ATOM 1665 C CA . THR A 1 220 ? 0.379 33.872 0.246 1.00 45.19 220 THR A CA 1
ATOM 1666 C C . THR A 1 220 ? 0.708 32.764 1.279 1.00 45.19 220 THR A C 1
ATOM 1668 O O . THR A 1 220 ? -0.166 32.081 1.798 1.00 45.19 220 THR A O 1
ATOM 1671 N N . ILE A 1 221 ? 1.989 32.780 1.699 1.00 46.72 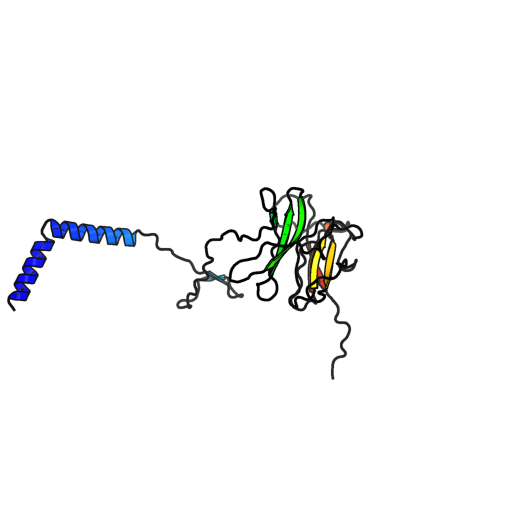221 ILE A N 1
ATOM 1672 C CA . ILE A 1 221 ? 2.665 32.183 2.882 1.00 46.72 221 ILE A CA 1
ATOM 1673 C C . ILE A 1 221 ? 2.815 30.647 2.906 1.00 46.72 221 ILE A C 1
ATOM 1675 O O . ILE A 1 221 ? 1.920 29.929 3.334 1.00 46.72 221 ILE A O 1
ATOM 1679 N N . ARG A 1 222 ? 4.039 30.153 2.663 1.00 44.47 222 ARG A N 1
ATOM 1680 C CA . ARG A 1 222 ? 5.050 29.707 3.657 1.00 44.47 222 ARG A CA 1
ATOM 1681 C C . ARG A 1 222 ? 6.335 29.347 2.900 1.00 44.47 222 ARG A C 1
ATOM 1683 O O . ARG A 1 222 ? 6.245 28.952 1.752 1.00 44.47 222 ARG A O 1
ATOM 1690 N N . ARG A 1 223 ? 7.481 29.583 3.557 1.00 42.81 223 ARG A N 1
ATOM 1691 C CA . ARG A 1 223 ? 8.867 29.135 3.285 1.00 42.81 223 ARG A CA 1
ATOM 1692 C C . ARG A 1 223 ? 9.124 28.536 1.883 1.00 42.81 223 ARG A C 1
ATOM 1694 O O . ARG A 1 223 ? 8.485 27.541 1.569 1.00 42.81 223 ARG A O 1
ATOM 1701 N N . PRO A 1 224 ? 10.117 29.012 1.105 1.00 48.84 224 PRO A N 1
ATOM 1702 C CA . PRO A 1 224 ? 10.642 28.208 0.003 1.00 48.84 224 PRO A CA 1
ATOM 1703 C C . PRO A 1 224 ? 11.104 26.880 0.613 1.00 48.84 224 PRO A C 1
ATOM 1705 O O . PRO A 1 224 ? 12.053 26.847 1.397 1.00 48.84 224 PRO A O 1
ATOM 1708 N N . LEU A 1 225 ? 10.334 25.817 0.401 1.00 52.78 225 LEU A N 1
ATOM 1709 C CA . LEU A 1 225 ? 10.694 24.483 0.840 1.00 52.78 225 LEU A CA 1
ATOM 1710 C C . LEU A 1 225 ? 11.708 24.009 -0.192 1.00 52.78 225 LEU A C 1
ATOM 1712 O O . LEU A 1 225 ? 11.327 23.564 -1.263 1.00 52.78 225 LEU A O 1
ATOM 1716 N N . GLU A 1 226 ? 12.998 24.119 0.112 1.00 56.41 226 GLU A N 1
ATOM 1717 C CA . GLU A 1 226 ? 14.080 23.462 -0.643 1.00 56.41 226 GLU A CA 1
ATOM 1718 C C . GLU A 1 226 ? 14.031 21.921 -0.482 1.00 56.41 226 GLU A C 1
ATOM 1720 O O . GLU A 1 226 ? 15.058 21.251 -0.450 1.00 56.41 226 GLU A O 1
ATOM 1725 N N . GLY A 1 227 ? 12.836 21.354 -0.295 1.00 60.81 227 GLY A N 1
ATOM 1726 C CA . GLY A 1 227 ? 12.578 19.922 -0.265 1.00 60.81 227 GLY A CA 1
ATOM 1727 C C . GLY A 1 227 ? 11.913 19.477 -1.569 1.00 60.81 227 GLY A C 1
ATOM 1728 O O . GLY A 1 227 ? 11.425 20.323 -2.319 1.00 60.81 227 GLY A O 1
ATOM 1729 N N . PRO A 1 228 ? 11.890 18.165 -1.848 1.00 66.88 228 PRO A N 1
ATOM 1730 C CA . PRO A 1 228 ? 11.181 17.631 -3.006 1.00 66.88 228 PRO A CA 1
ATOM 1731 C C . PRO A 1 228 ? 9.709 18.080 -2.998 1.00 66.88 228 PRO A C 1
ATOM 1733 O O . PRO A 1 228 ? 9.007 17.918 -1.997 1.00 66.88 228 PRO A O 1
ATOM 1736 N N . ASP A 1 229 ? 9.274 18.686 -4.106 1.00 81.31 229 ASP A N 1
ATOM 1737 C CA . ASP A 1 229 ? 7.896 19.130 -4.334 1.00 81.31 229 ASP A CA 1
ATOM 1738 C C . ASP A 1 229 ? 7.115 17.988 -4.985 1.00 81.31 229 ASP A C 1
ATOM 1740 O O . ASP A 1 229 ? 7.338 17.671 -6.155 1.00 81.31 229 ASP A O 1
ATOM 1744 N N . PHE A 1 230 ? 6.254 17.334 -4.206 1.00 86.75 230 PHE A N 1
ATOM 1745 C CA . PHE A 1 230 ? 5.441 16.218 -4.677 1.00 86.75 230 PHE A CA 1
ATOM 1746 C C . PHE A 1 230 ? 4.128 16.719 -5.271 1.00 86.75 230 PHE A C 1
ATOM 1748 O O . PHE A 1 230 ? 3.307 17.318 -4.579 1.00 86.75 230 PHE A O 1
ATOM 1755 N N . ASP A 1 231 ? 3.898 16.371 -6.532 1.00 89.88 231 ASP A N 1
ATOM 1756 C CA . ASP A 1 231 ? 2.639 16.585 -7.235 1.00 89.88 231 ASP A CA 1
ATOM 1757 C C . ASP A 1 231 ? 1.869 15.258 -7.378 1.00 89.88 231 ASP A C 1
ATOM 1759 O O . ASP A 1 231 ? 2.425 14.164 -7.241 1.00 89.88 231 ASP A O 1
ATOM 1763 N N . LEU A 1 232 ? 0.568 15.346 -7.661 1.00 93.50 232 LEU A N 1
ATOM 1764 C CA . LEU A 1 232 ? -0.290 14.183 -7.897 1.00 93.50 232 LEU A CA 1
ATOM 1765 C C . LEU A 1 232 ? -0.285 13.792 -9.381 1.00 93.50 232 LEU A C 1
ATOM 1767 O O . LEU A 1 232 ? -0.574 14.616 -10.248 1.00 93.50 232 LEU A O 1
ATOM 1771 N N . TYR A 1 233 ? -0.052 12.511 -9.660 1.00 94.94 233 TYR A N 1
ATOM 1772 C CA . TYR A 1 233 ? -0.032 11.935 -11.003 1.00 94.94 233 TYR A CA 1
ATOM 1773 C C . TYR A 1 233 ? -1.064 10.824 -11.157 1.00 94.94 233 TYR A C 1
ATOM 1775 O O . TYR A 1 233 ? -1.566 10.266 -10.180 1.00 94.94 233 TYR A O 1
ATOM 1783 N N . ARG A 1 234 ? -1.377 10.509 -12.416 1.00 95.38 234 ARG A N 1
ATOM 1784 C CA . ARG A 1 234 ? -2.285 9.437 -12.821 1.00 95.38 234 ARG A CA 1
ATOM 1785 C C . ARG A 1 234 ? -1.675 8.666 -13.986 1.00 95.38 234 ARG A C 1
ATOM 1787 O O . ARG A 1 234 ? -1.263 9.274 -14.969 1.00 95.38 234 ARG A O 1
ATOM 1794 N N . ALA A 1 235 ? -1.713 7.344 -13.902 1.00 93.31 235 ALA A N 1
ATOM 1795 C CA . ALA A 1 235 ? -1.500 6.432 -15.017 1.00 93.31 235 ALA A CA 1
ATOM 1796 C C . ALA A 1 235 ? -2.812 5.711 -15.353 1.00 93.31 235 ALA A C 1
ATOM 1798 O O . ALA A 1 235 ? -3.547 5.299 -14.453 1.00 93.31 235 ALA A O 1
ATOM 1799 N N . SER A 1 236 ? -3.100 5.547 -16.644 1.00 92.31 236 SER A N 1
ATOM 1800 C CA . SER A 1 236 ? -4.317 4.891 -17.133 1.00 92.31 236 SER A CA 1
ATOM 1801 C C . SER A 1 236 ? -3.972 3.691 -18.002 1.00 92.31 236 SER A C 1
ATOM 1803 O O . SER A 1 236 ? -3.173 3.795 -18.930 1.00 92.31 236 SER A O 1
ATOM 1805 N N . ARG A 1 237 ? -4.625 2.554 -17.757 1.00 82.44 237 ARG A N 1
ATOM 1806 C CA . ARG A 1 237 ? -4.578 1.402 -18.662 1.00 82.44 237 ARG A CA 1
ATOM 1807 C C . ARG A 1 237 ? -5.555 1.634 -19.807 1.00 82.44 237 ARG A C 1
ATOM 1809 O O . ARG A 1 237 ? -6.759 1.745 -19.586 1.00 82.44 237 ARG A O 1
ATOM 1816 N N . GLY A 1 238 ? -5.054 1.674 -21.039 1.00 61.28 238 GLY A N 1
ATOM 1817 C CA . GLY A 1 238 ? -5.921 1.659 -22.214 1.00 61.28 238 GLY A CA 1
ATOM 1818 C C . GLY A 1 238 ? -6.758 0.376 -22.245 1.00 61.28 238 GLY A C 1
ATOM 1819 O O . GLY A 1 238 ? -6.239 -0.715 -22.002 1.00 61.28 238 GLY A O 1
ATOM 1820 N N . SER A 1 239 ? -8.049 0.477 -22.569 1.00 51.25 239 SER A N 1
ATOM 1821 C CA . SER A 1 239 ? -8.829 -0.702 -22.943 1.00 51.25 239 SER A CA 1
ATOM 1822 C C . SER A 1 239 ? -8.230 -1.262 -24.234 1.00 51.25 239 SER A C 1
ATOM 1824 O O . SER A 1 239 ? -8.446 -0.701 -25.310 1.00 51.25 239 SER A O 1
ATOM 1826 N N . LEU A 1 240 ? -7.460 -2.346 -24.153 1.00 46.00 240 LEU A N 1
ATOM 1827 C CA . LEU A 1 240 ? -7.153 -3.147 -25.337 1.00 46.00 240 LEU A CA 1
ATOM 1828 C C . LEU A 1 240 ? -8.492 -3.499 -25.995 1.00 46.00 240 LEU A C 1
ATOM 1830 O O . LEU A 1 240 ? -9.381 -4.041 -25.339 1.00 46.00 240 LEU A O 1
ATOM 1834 N N . GLY A 1 241 ? -8.653 -3.080 -27.250 1.00 40.62 241 GLY A N 1
ATOM 1835 C CA . GLY A 1 241 ? -9.930 -3.006 -27.948 1.00 40.62 241 GLY A CA 1
ATOM 1836 C C . GLY A 1 241 ? -10.791 -4.258 -27.797 1.00 40.62 241 GLY A C 1
ATOM 1837 O O . GLY A 1 241 ? -10.546 -5.278 -28.434 1.00 40.62 241 GLY A O 1
ATOM 1838 N N . MET A 1 242 ? -11.858 -4.144 -27.011 1.00 34.84 242 MET A N 1
ATOM 1839 C CA . MET A 1 242 ? -13.041 -4.970 -27.206 1.00 34.84 242 MET A CA 1
ATOM 1840 C C . MET A 1 242 ? -13.799 -4.366 -28.395 1.00 34.84 242 MET A C 1
ATOM 1842 O O . MET A 1 242 ? -14.193 -3.198 -28.311 1.00 34.84 242 MET A O 1
ATOM 1846 N N . PRO A 1 243 ? -13.996 -5.087 -29.516 1.00 38.25 243 PRO A N 1
ATOM 1847 C CA . PRO A 1 243 ? -14.830 -4.580 -30.593 1.00 38.25 243 PRO A CA 1
ATOM 1848 C C . PRO A 1 243 ? -16.239 -4.367 -30.039 1.00 38.25 243 PRO A C 1
ATOM 1850 O O . PRO A 1 243 ? -16.804 -5.248 -29.384 1.00 38.25 243 PRO A O 1
ATOM 1853 N N . SER A 1 244 ? -16.794 -3.178 -30.274 1.00 39.53 244 SER A N 1
ATOM 1854 C CA . SER A 1 244 ? -18.167 -2.871 -29.900 1.00 39.53 244 SER A CA 1
ATOM 1855 C C . SER A 1 244 ? -19.091 -3.900 -30.547 1.00 39.53 244 SER A C 1
ATOM 1857 O O . SER A 1 244 ? -19.100 -4.077 -31.766 1.00 39.53 244 SER A O 1
ATOM 1859 N N . ARG A 1 245 ? -19.856 -4.621 -29.723 1.00 44.31 245 ARG A N 1
ATOM 1860 C CA . ARG A 1 245 ? -20.958 -5.436 -30.228 1.00 44.31 245 ARG A CA 1
ATOM 1861 C C . A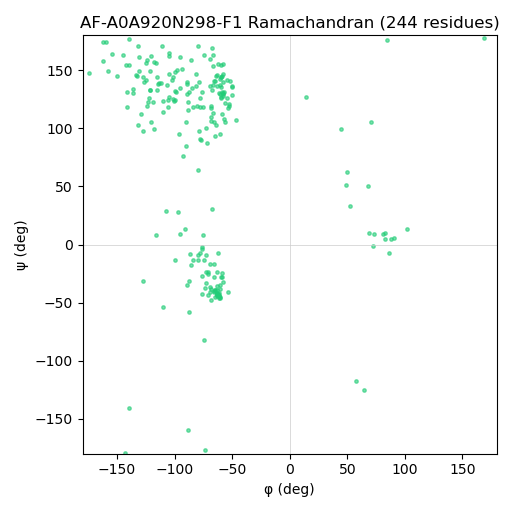RG A 1 245 ? -21.997 -4.472 -30.803 1.00 44.31 245 ARG A C 1
ATOM 1863 O O . ARG A 1 245 ? -22.657 -3.767 -30.043 1.00 44.31 245 ARG A O 1
ATOM 1870 N N . ARG A 1 246 ? -22.064 -4.401 -32.133 1.00 50.31 246 ARG A N 1
ATOM 1871 C CA . ARG A 1 246 ? -23.285 -4.028 -32.851 1.00 50.31 246 ARG A CA 1
ATOM 1872 C C . ARG A 1 246 ? -24.177 -5.251 -32.978 1.00 50.31 246 ARG A C 1
ATOM 1874 O O . ARG A 1 246 ? -23.612 -6.360 -33.103 1.00 50.31 246 ARG A O 1
#

pLDDT: mean 80.44, std 17.93, range [34.84, 98.62]

Sequence (246 aa):
MTVWRERAVNAREWFRGPRGLWATGIVVVLLLMLWLMPQRVSRLVTIDGQDIGPAPAGSPTRQVGWEPAGPIDVEAPGGGEGVDLIAPRLVGDGQLLYLTRRGPDGKTDIFRSRLSEGSWSPAVPVAEINSDADDIGPVVSTDGLTLYFFSNRAGGFGGYDLYASRRDGSNWTSPKNLGDEVNSPANEFDPAVAPDGLDLFFASDRAGANPDRLPGWTATIRRPLEGPDFDLYRASRGSLGMPSRR

Foldseek 3Di:
DPVVVVVVVVVVVCCVDPNNVVVVVVVVVVVVVVVPPPDPPPQDFDDPPPDTDGDPPPPPDPPPDDDPDDDAPQAAVPDDPQKDWAQWDAAAPRQKIKTWIQHNVRAIFIWMWGDDPNHIYHIDGQVLEDDPWHWHNWDAANVNFKIKTWTCDPPDAARIFIWMWGDDPPHTHRIDTPDPLGGHNWHWHNWDADNVNFKIKTKTLVLVVDPPDDPDDDDDDDDPPPDRDIDMDMDGDDPPDDDDDD

Secondary structure (DSSP, 8-state):
-HHHHHHHHHHHHHHHSHHHHHHHHHHHHHHHHHHHS-------EEE-SS-EEEPPTT------PPPPP-----PPTT--TT-EEEEEEEETTTTEEEEEEE-TTS-EEEEEEEEETTEEPPPEE-TTT--SS-EEEEEE-TTSSEEEEEE--TTSSSSSEEEEEEEETTEEPPPEE--TTT--SS-EEEEEE-TTSSEEEEEE-TTTT-TTPPPPP--S------S---EEEEEE-----PPP--

Radius of gyration: 31.21 Å; Cα contacts (8 Å, |Δi|>4): 386; chains: 1; bounding box: 82×53×93 Å

Solvent-accessible surface area (backbone atoms only — not comparable to full-atom values): 14684 Å² total; per-residue (Å²): 124,64,73,62,52,54,53,51,50,53,50,54,52,42,50,72,32,75,70,26,47,52,52,52,50,52,52,51,50,52,51,49,50,63,67,68,44,84,75,83,78,76,81,59,70,45,76,78,90,80,57,81,44,72,61,63,90,85,60,84,80,71,81,85,64,80,70,84,89,71,89,78,76,37,61,35,97,87,65,55,92,61,55,46,82,43,55,76,32,72,41,86,94,61,43,34,37,31,29,17,39,29,41,73,88,66,51,33,34,39,29,37,30,41,55,52,96,92,41,54,36,58,31,42,73,42,69,53,70,46,64,100,35,44,27,41,37,52,35,65,39,69,85,66,49,37,40,34,29,26,29,47,47,88,90,61,66,35,56,28,26,45,30,38,23,45,55,54,90,96,44,56,39,74,64,39,73,64,49,76,90,68,35,46,71,33,41,35,42,68,57,45,66,38,77,85,68,41,38,39,33,32,38,27,28,51,66,68,72,41,91,84,62,72,84,74,86,84,80,81,88,79,74,92,67,95,56,87,52,68,44,84,47,75,42,72,61,75,78,76,81,73,78,80,86,124

Mean predicted aligned error: 14.86 Å

Nearest PDB structures (foldseek):
  8cde-assembly1_B  TM=5.463E-01  e=1.626E-02  Plasmodium falciparum 3D7
  7phw-assembly1_A  TM=5.017E-01  e=9.432E-02  Plasmodium falciparum 3D7
  7pi2-assembly1_A  TM=5.792E-01  e=4.901E-01  Plasmodium falciparum 3D7
  6fz6-assembly2_B  TM=7.195E-01  e=2.282E+00  Sphaerobacter thermophilus DSM 20745
  4k3y-assembly1_C  TM=3.900E-01  e=1.175E-01  Influenza A virus